Protein AF-A0A7V3E5F3-F1 (afdb_monomer)

Mean predicted aligned error: 8.91 Å

Sequence (201 aa):
MFCNIVFPIPLQQKFVYFLPEQIIKQFSNNEIRSLVGSRAIVDFGPKKDVIGVIVDVKEKVEFDKNIKPVKTIFDTKPLFSFEQLEFAKKIANKYFVSLGMVLNQFFPYEEKVKFTQSIIVSQNVKRVKLDVNVKYLEFIKDKKLLVFDTINEKFLFYTNIIFDIINKEKQLIILFPSNVYLIDFWKFLFKNINGESVLLV

Radius of gyration: 23.06 Å; Cα contacts (8 Å, |Δi|>4): 246; chains: 1; bounding box: 56×34×58 Å

Foldseek 3Di:
DWFFWDAQDQDQGTAIADEDVVAVVVADVVCVQQQQQFWFFWDDVPDHRWITGTHGDDPDDPDDPDHTHTPDTLDPGRPADPVRLVVLVVVCVVVVGHSNNSVCVVPVGRDSDDDDPDDPDDPDADDDQADADCVLVVVVVVVDDDDDPDPLVVLNSVLRVVSVCVNVVHDDDDDDPDVVNVVVSVVSNCVRDDPDDDDDD

pLDDT: mean 85.06, std 13.5, range [31.53, 97.75]

Nearest PDB structures (foldseek):
  6dgd-assembly2_B  TM=9.015E-01  e=2.489E-06  Klebsiella pneumoniae
  4nl4-assembly1_H  T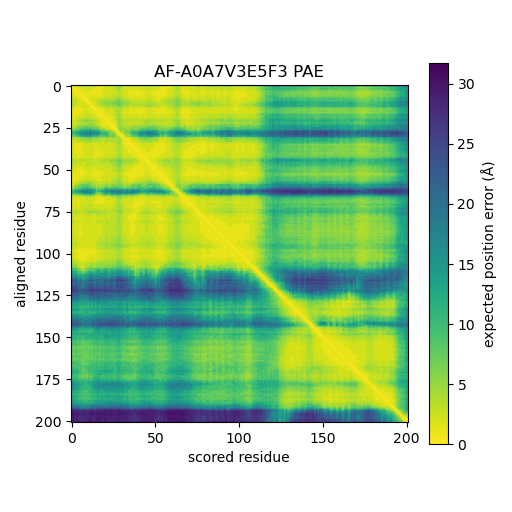M=8.626E-01  e=1.937E-06  Klebsiella pneumoniae subsp. pneumoniae MGH 78578
  6dcr-assembly2_B  TM=7.432E-01  e=3.565E-07  Escherichia coli K-12
  6dcr-assembly1_A  TM=7.284E-01  e=7.104E-07  Escherichia coli K-12
  2d7g-assembly1_B  TM=8.180E-01  e=7.471E-04  Escherichia coli K-12

Secondary structure (DSSP, 8-state):
-EEEEE-SSS----EEEE--HHHHTTS-TTTGGGGTT-EEEEEETTEEEEEEEEEEEES--S--S-PPBEEEE--SS-SS-HHHHHHHHHHHHHTT--HHHHHHHHS---S-----------TTPPPPPPP--HHHHHTTTTTPPP--SSHHHHHHHHHHHHHHHHHTT-------SSHHHHHHHHHHHHHTS-SS-----

Solvent-accessible surface area (backbone atoms only — not comparable to full-atom values): 12396 Å² total; per-residue (Å²): 80,33,32,30,30,27,43,71,43,99,49,84,62,71,44,70,27,36,56,44,68,78,62,52,73,77,40,56,89,86,42,59,70,55,44,43,29,14,41,32,30,27,69,53,90,91,47,69,76,39,52,27,36,26,75,42,74,40,78,76,74,98,73,87,81,84,66,47,59,50,75,44,72,72,50,97,56,45,77,34,52,71,69,54,50,55,50,32,46,53,51,14,65,74,68,75,45,16,50,23,38,46,46,35,71,77,46,76,62,71,57,95,68,85,82,78,90,75,82,85,69,75,94,78,74,74,85,74,86,58,84,59,64,64,77,59,59,60,63,58,77,72,75,62,91,85,84,64,97,42,71,65,58,47,48,53,44,50,48,34,53,50,33,51,39,51,70,67,75,47,90,84,86,86,89,66,100,44,74,69,60,49,55,57,48,49,56,53,49,55,74,75,39,79,88,76,72,82,88,81,129

Structure (mmCIF, N/CA/C/O backbone):
data_AF-A0A7V3E5F3-F1
#
_entry.id   AF-A0A7V3E5F3-F1
#
loop_
_atom_site.group_PDB
_atom_site.id
_atom_site.type_symbol
_atom_site.label_atom_id
_atom_site.label_alt_id
_atom_site.label_comp_id
_atom_site.label_asym_id
_atom_site.label_entity_id
_atom_site.label_seq_id
_atom_site.pdbx_PDB_ins_code
_atom_site.Cartn_x
_atom_site.Cartn_y
_atom_site.Cartn_z
_atom_site.occupancy
_atom_site.B_iso_or_equiv
_atom_site.auth_seq_id
_atom_site.auth_comp_id
_atom_site.auth_asym_id
_atom_site.auth_atom_id
_atom_site.pdbx_PDB_model_num
ATOM 1 N N . MET A 1 1 ? -17.728 9.100 15.100 1.00 89.69 1 MET A N 1
ATOM 2 C CA . MET A 1 1 ? -17.132 8.592 13.843 1.00 89.69 1 MET A CA 1
ATOM 3 C C . MET A 1 1 ? -16.389 7.302 14.127 1.00 89.69 1 MET A C 1
ATOM 5 O O . MET A 1 1 ? -15.882 7.113 15.229 1.00 89.69 1 MET A O 1
ATOM 9 N N . PHE A 1 2 ? -16.322 6.434 13.130 1.00 94.00 2 PHE A N 1
ATOM 10 C CA . PHE A 1 2 ? -15.755 5.097 13.208 1.00 94.00 2 PHE A CA 1
ATOM 11 C C . PHE A 1 2 ? -14.809 4.872 12.039 1.00 94.00 2 PHE A C 1
ATOM 13 O O . PHE A 1 2 ? -14.978 5.465 10.975 1.00 94.00 2 PHE A O 1
ATOM 20 N N . CYS A 1 3 ? -13.840 3.990 12.215 1.00 95.25 3 CYS A N 1
ATOM 21 C CA . CYS A 1 3 ? -12.970 3.537 11.149 1.00 95.25 3 CYS A CA 1
ATOM 22 C C . CYS A 1 3 ? -13.033 2.018 11.020 1.00 95.25 3 CYS A C 1
ATOM 24 O O . CYS A 1 3 ? -13.149 1.280 11.998 1.00 95.25 3 CYS A O 1
ATOM 26 N N . ASN A 1 4 ? -12.952 1.563 9.778 1.00 96.56 4 ASN A N 1
ATOM 27 C CA . ASN A 1 4 ? -12.712 0.173 9.452 1.00 96.56 4 ASN A CA 1
ATOM 28 C C . ASN A 1 4 ? -11.208 -0.028 9.355 1.00 96.56 4 ASN A C 1
ATOM 30 O O . ASN A 1 4 ? -10.550 0.605 8.529 1.00 96.56 4 ASN A O 1
ATOM 34 N N . ILE A 1 5 ? -10.685 -0.926 10.175 1.00 97.50 5 ILE A N 1
ATOM 35 C CA . ILE A 1 5 ? -9.272 -1.274 10.222 1.00 97.50 5 ILE A CA 1
ATOM 36 C C . ILE A 1 5 ? -9.099 -2.717 9.755 1.00 97.50 5 ILE A C 1
ATOM 38 O O . ILE A 1 5 ? -9.900 -3.594 10.087 1.00 97.50 5 ILE A O 1
ATOM 42 N N . VAL A 1 6 ? -8.054 -2.964 8.970 1.00 97.75 6 VAL A N 1
ATOM 43 C CA . VAL A 1 6 ? -7.623 -4.313 8.586 1.00 97.75 6 VAL A CA 1
ATOM 44 C C . VAL A 1 6 ? -6.269 -4.637 9.200 1.00 97.75 6 VAL A C 1
ATOM 46 O O . VAL A 1 6 ? -5.426 -3.761 9.405 1.00 97.75 6 VAL A O 1
ATOM 49 N N . PHE A 1 7 ? -6.061 -5.922 9.463 1.00 96.69 7 PHE A N 1
ATOM 50 C CA . PHE A 1 7 ? -4.828 -6.465 10.022 1.00 96.69 7 PHE A CA 1
ATOM 51 C C . PHE A 1 7 ? -4.272 -7.533 9.081 1.00 96.69 7 PHE A C 1
ATOM 53 O O . PHE A 1 7 ? -5.047 -8.143 8.336 1.00 96.69 7 PHE A O 1
ATOM 60 N N . PRO A 1 8 ? -2.962 -7.801 9.119 1.00 94.62 8 PRO A N 1
ATOM 61 C CA . PRO A 1 8 ? -2.308 -8.749 8.223 1.00 94.62 8 PRO A CA 1
ATOM 62 C C . PRO A 1 8 ? -2.462 -10.183 8.729 1.00 94.62 8 PRO A C 1
ATOM 64 O O . PRO A 1 8 ? -1.514 -10.933 8.920 1.00 94.62 8 PRO A O 1
ATOM 67 N N . ILE A 1 9 ? -3.713 -10.558 8.960 1.00 94.06 9 ILE A N 1
ATOM 68 C CA . ILE A 1 9 ? -4.136 -11.878 9.407 1.00 94.06 9 ILE A CA 1
ATOM 69 C C . ILE A 1 9 ? -4.981 -12.524 8.306 1.00 94.06 9 ILE A C 1
ATOM 71 O O . ILE A 1 9 ? -5.604 -11.799 7.518 1.00 94.06 9 ILE A O 1
ATOM 75 N N . PRO A 1 10 ? -5.059 -13.863 8.244 1.00 93.06 10 PRO A N 1
ATOM 76 C CA . PRO A 1 10 ? -5.808 -14.592 7.219 1.00 93.06 10 PRO A CA 1
ATOM 77 C C . PRO A 1 10 ? -7.318 -14.573 7.494 1.00 93.06 10 PRO A C 1
ATOM 79 O O . PRO A 1 10 ? -7.977 -15.606 7.534 1.00 93.06 10 PRO A O 1
ATOM 82 N N . LEU A 1 11 ? -7.876 -13.385 7.720 1.00 93.00 11 LEU A N 1
ATOM 83 C CA . LEU A 1 11 ? -9.290 -13.186 7.983 1.00 93.00 11 LEU A CA 1
ATOM 84 C C . LEU A 1 11 ? -9.814 -12.070 7.091 1.00 93.00 11 LEU A C 1
ATOM 86 O O . LEU A 1 11 ? -9.377 -10.922 7.183 1.00 93.00 11 LEU A O 1
ATOM 90 N N . GLN A 1 12 ? -10.739 -12.416 6.200 1.00 90.19 12 GLN A N 1
ATOM 91 C CA . GLN A 1 12 ? -11.273 -11.508 5.190 1.00 90.19 12 GLN A CA 1
ATOM 92 C C . GLN A 1 12 ? -12.359 -10.596 5.780 1.00 90.19 12 GLN A C 1
ATOM 94 O O . GLN A 1 12 ? -13.496 -10.562 5.320 1.00 90.19 12 GLN A O 1
ATOM 99 N N . GLN A 1 13 ? -12.005 -9.856 6.830 1.00 92.25 13 GLN A N 1
ATOM 100 C CA . GLN A 1 13 ? -12.925 -8.966 7.523 1.00 92.25 13 GLN A CA 1
ATOM 101 C C . GLN A 1 13 ? -12.295 -7.621 7.857 1.00 92.25 13 GLN A C 1
ATOM 103 O O . GLN A 1 13 ? -11.077 -7.472 7.962 1.00 92.25 13 GLN A O 1
ATOM 108 N N . LYS A 1 14 ? -13.169 -6.632 8.025 1.00 95.00 14 LYS A N 1
ATOM 109 C CA . LYS A 1 14 ? -12.829 -5.301 8.519 1.00 95.00 14 LYS A CA 1
ATOM 110 C C . LYS A 1 14 ? -13.287 -5.215 9.963 1.00 95.00 14 LYS A C 1
ATOM 112 O O . LYS A 1 14 ? -14.371 -5.688 10.295 1.00 95.00 14 LYS A O 1
ATOM 117 N N . PHE A 1 15 ? -12.477 -4.596 10.802 1.00 95.38 15 PHE A N 1
ATOM 118 C CA . PHE A 1 15 ? -12.784 -4.417 12.209 1.00 95.38 15 PHE A CA 1
ATOM 119 C C . PHE A 1 15 ? -13.147 -2.968 12.462 1.00 95.38 15 PHE A C 1
ATOM 121 O O . PHE A 1 15 ? -12.409 -2.062 12.081 1.00 95.38 15 PHE A O 1
ATOM 128 N N . VAL A 1 16 ? -14.292 -2.762 13.096 1.00 95.81 16 VAL A N 1
ATOM 129 C CA . VAL A 1 16 ? -14.793 -1.429 13.408 1.00 95.81 16 VAL A CA 1
ATOM 130 C C . VAL A 1 16 ? -14.174 -0.954 14.716 1.00 95.81 16 VAL A C 1
ATOM 132 O O . VAL A 1 16 ? -14.241 -1.648 15.729 1.00 95.81 16 VAL A O 1
ATOM 135 N N . TYR A 1 17 ? -13.612 0.249 14.689 1.00 96.06 17 TYR A N 1
ATOM 136 C CA . TYR A 1 17 ? -13.121 0.973 15.857 1.00 96.06 17 TYR A CA 1
ATOM 137 C C . TYR A 1 17 ? -13.743 2.364 15.882 1.00 96.06 17 TYR A C 1
ATOM 139 O O . TYR A 1 17 ? -14.025 2.940 14.829 1.00 96.06 17 TYR A O 1
ATOM 147 N N . PHE A 1 18 ? -13.964 2.926 17.067 1.00 94.62 18 PHE A N 1
ATOM 148 C CA . PHE A 1 18 ? -14.399 4.317 17.166 1.00 94.62 18 PHE A CA 1
ATOM 149 C C . PHE A 1 18 ? -13.181 5.240 17.220 1.00 94.62 18 PHE A C 1
ATOM 151 O O . PHE A 1 18 ? -12.148 4.893 17.799 1.00 94.62 18 PHE A O 1
ATOM 158 N N . LEU A 1 19 ? -13.303 6.419 16.611 1.00 93.94 19 LEU A N 1
ATOM 159 C CA . LEU A 1 19 ? -12.287 7.469 16.671 1.00 93.94 19 LEU A CA 1
ATOM 160 C C . LEU A 1 19 ? -12.595 8.390 17.863 1.00 93.94 19 LEU A C 1
ATOM 162 O O . LEU A 1 19 ? -13.633 9.057 17.835 1.00 93.94 19 LEU A O 1
ATOM 166 N N . PRO A 1 20 ? -11.744 8.443 18.908 1.00 93.44 20 PRO A N 1
ATOM 167 C CA . PRO A 1 20 ? -11.932 9.366 20.023 1.00 93.44 20 PRO A CA 1
ATOM 168 C C . PRO A 1 20 ? -11.867 10.830 19.576 1.00 93.44 20 PRO A C 1
ATOM 170 O O . PRO A 1 20 ? -11.084 11.182 18.692 1.00 93.44 20 PRO A O 1
ATOM 173 N N . GLU A 1 21 ? -12.614 11.708 20.251 1.00 90.06 21 GLU A N 1
ATOM 174 C CA . GLU A 1 21 ? -12.621 13.148 19.947 1.00 90.06 21 GLU A CA 1
ATOM 175 C C . GLU A 1 21 ? -11.231 13.786 19.993 1.00 90.06 21 GLU A C 1
ATOM 177 O O . GLU A 1 21 ? -10.939 14.687 19.215 1.00 90.06 21 GLU A O 1
ATOM 182 N N . GLN A 1 22 ? -10.361 13.315 20.890 1.00 89.88 22 GLN A N 1
ATOM 183 C CA . GLN A 1 22 ? -8.989 13.810 21.019 1.00 89.88 22 GLN A CA 1
ATOM 184 C C . GLN A 1 22 ? -8.170 13.600 19.743 1.00 89.88 22 GLN A C 1
ATOM 186 O O . GLN A 1 22 ? -7.339 14.440 19.418 1.00 89.88 22 GLN A O 1
ATOM 191 N N . ILE A 1 23 ? -8.410 12.497 19.025 1.00 88.56 23 ILE A N 1
ATOM 192 C CA . ILE A 1 23 ? -7.785 12.236 17.727 1.00 88.56 23 ILE A CA 1
ATOM 193 C C . ILE A 1 23 ? -8.458 13.097 16.667 1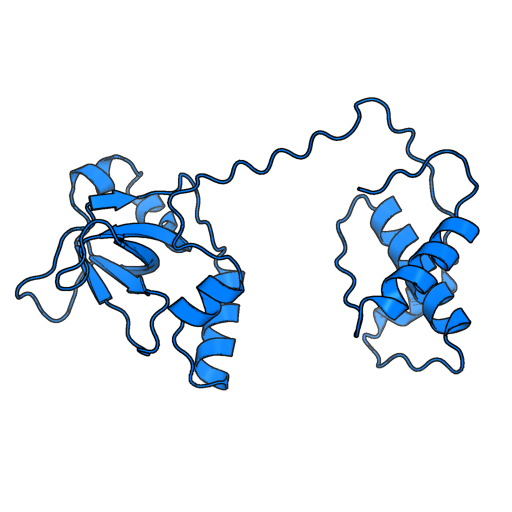.00 88.56 23 ILE A C 1
ATOM 195 O O . ILE A 1 23 ? -7.769 13.747 15.896 1.00 88.56 23 ILE A O 1
ATOM 199 N N . ILE A 1 24 ? -9.792 13.150 16.656 1.00 87.75 24 ILE A N 1
ATOM 200 C CA . ILE A 1 24 ? -10.550 13.944 15.681 1.00 87.75 24 ILE A CA 1
ATOM 201 C C . ILE A 1 24 ? -10.102 15.409 15.694 1.00 87.75 24 ILE A C 1
ATOM 203 O O . ILE A 1 24 ? -9.848 15.959 14.634 1.00 87.75 24 ILE A O 1
ATOM 207 N N . LYS A 1 25 ? -9.919 16.011 16.875 1.00 85.56 25 LYS A N 1
ATOM 208 C CA . LYS A 1 25 ? -9.480 17.409 17.039 1.00 85.56 25 LYS A CA 1
ATOM 209 C C . LYS A 1 25 ? -8.081 17.705 16.478 1.00 85.56 25 LYS A C 1
ATOM 211 O O . LYS A 1 25 ? -7.757 18.873 16.301 1.00 85.56 25 LYS A O 1
ATOM 216 N N . GLN A 1 26 ? -7.256 16.687 16.219 1.00 83.19 26 GLN A N 1
ATOM 217 C CA . GLN A 1 26 ? -5.936 16.857 15.592 1.00 83.19 26 GLN A CA 1
ATOM 218 C C . GLN A 1 26 ? -6.027 17.053 14.075 1.00 83.19 26 GLN A C 1
ATOM 220 O O . GLN A 1 26 ? -5.053 17.479 13.462 1.00 83.19 26 GLN A O 1
ATOM 225 N N . PHE A 1 27 ? -7.178 16.747 13.478 1.00 79.19 27 PHE A N 1
ATOM 226 C CA . PHE A 1 27 ? -7.425 16.849 12.047 1.00 79.19 27 PHE A CA 1
ATOM 227 C C . PHE A 1 27 ? -8.579 17.826 11.820 1.00 79.19 27 PHE A C 1
ATOM 229 O O . PHE A 1 27 ? -9.536 17.876 12.594 1.00 79.19 27 PHE A O 1
ATOM 236 N N . SER A 1 28 ? -8.532 18.613 10.750 1.00 70.25 28 SER A N 1
ATOM 237 C CA . SER A 1 28 ? -9.691 19.431 10.383 1.00 70.25 28 SER A CA 1
ATOM 238 C C . SER A 1 28 ? -10.880 18.515 10.039 1.00 70.25 28 SER A C 1
ATOM 240 O O . SER A 1 28 ? -10.682 17.401 9.555 1.00 70.25 28 SER A O 1
ATOM 242 N N . ASN A 1 29 ? -12.133 18.958 10.223 1.00 60.16 29 ASN A N 1
ATOM 243 C CA . ASN A 1 29 ? -13.321 18.118 9.951 1.00 60.16 29 ASN A CA 1
ATOM 244 C C . ASN A 1 29 ? -13.339 17.509 8.529 1.00 60.16 29 ASN A C 1
ATOM 246 O O . ASN A 1 29 ? -13.817 16.391 8.341 1.00 60.16 29 ASN A O 1
ATOM 250 N N . ASN A 1 30 ? -12.763 18.202 7.540 1.00 61.47 30 ASN A N 1
ATOM 251 C CA . ASN A 1 30 ? -12.627 17.714 6.161 1.00 61.47 30 ASN A CA 1
ATOM 252 C C . ASN A 1 30 ? -11.435 16.756 5.942 1.00 61.47 30 ASN A C 1
ATOM 254 O O . ASN A 1 30 ? -11.367 16.085 4.916 1.00 61.47 30 ASN A O 1
ATOM 258 N N . GLU A 1 31 ? -10.513 16.646 6.899 1.00 77.25 31 GLU A N 1
ATOM 259 C CA . GLU A 1 31 ? -9.294 15.831 6.823 1.00 77.25 31 GLU A CA 1
ATOM 260 C C . GLU A 1 31 ? -9.435 14.479 7.524 1.00 77.25 31 GLU A C 1
ATOM 262 O O . GLU A 1 31 ? -8.587 13.613 7.356 1.00 77.25 31 GLU A O 1
ATOM 267 N N . ILE A 1 32 ? -10.516 14.212 8.256 1.00 83.06 32 ILE A N 1
ATOM 268 C CA . ILE A 1 32 ? -10.685 12.908 8.923 1.00 83.06 32 ILE A CA 1
ATOM 269 C C . ILE A 1 32 ? -10.758 11.771 7.888 1.00 83.06 32 ILE A C 1
ATOM 271 O O . ILE A 1 32 ? -10.255 10.672 8.118 1.00 83.06 32 ILE A O 1
ATOM 275 N N . ARG A 1 33 ? -11.317 12.037 6.698 1.00 86.56 33 ARG A N 1
ATOM 276 C CA . ARG A 1 33 ? -11.290 11.081 5.576 1.00 86.56 33 ARG A CA 1
ATOM 277 C C . ARG A 1 33 ? -9.884 10.863 5.011 1.00 86.56 33 ARG A C 1
ATOM 279 O O . ARG A 1 33 ? -9.637 9.810 4.434 1.00 86.56 33 ARG A O 1
ATOM 286 N N . SER A 1 34 ? -8.958 11.801 5.226 1.00 87.81 34 SER A N 1
ATOM 287 C CA . SER A 1 34 ? -7.548 11.636 4.856 1.00 87.81 34 SER A CA 1
ATOM 288 C C . SER A 1 34 ? -6.819 10.607 5.722 1.00 87.81 34 SER A C 1
ATOM 290 O O . SER A 1 34 ? -5.702 10.249 5.395 1.00 87.81 34 SER A O 1
ATOM 292 N N . LEU A 1 35 ? -7.440 10.082 6.787 1.00 92.50 35 LEU A N 1
ATOM 293 C CA . LEU A 1 35 ? -6.879 8.978 7.573 1.00 92.50 35 LEU A CA 1
ATOM 294 C C . LEU A 1 35 ? -6.930 7.626 6.848 1.00 92.50 35 LEU A C 1
ATOM 296 O O . LEU A 1 35 ? -6.286 6.674 7.287 1.00 92.50 35 LEU A O 1
ATOM 300 N N . VAL A 1 36 ? -7.712 7.505 5.772 1.00 96.31 36 VAL A N 1
ATOM 301 C CA . VAL A 1 36 ? -7.754 6.283 4.963 1.00 96.31 36 VAL A CA 1
ATOM 302 C C . VAL A 1 36 ? -6.377 6.038 4.345 1.00 96.31 36 VAL A C 1
ATOM 304 O O . VAL A 1 36 ? -5.821 6.907 3.685 1.00 96.31 36 VAL A O 1
ATOM 307 N N . GLY A 1 37 ? -5.835 4.843 4.576 1.00 96.69 37 GLY A N 1
ATOM 308 C CA . GLY A 1 37 ? -4.483 4.444 4.193 1.00 96.69 37 GLY A CA 1
ATOM 309 C C . GLY A 1 37 ? -3.429 4.656 5.279 1.00 96.69 37 GLY A C 1
ATOM 310 O O . GLY A 1 37 ? -2.310 4.168 5.127 1.00 96.69 37 GLY A O 1
ATOM 311 N N . SER A 1 38 ? -3.764 5.325 6.385 1.00 95.31 38 SER A N 1
ATOM 312 C CA . SER A 1 38 ? -2.869 5.491 7.536 1.00 95.31 38 SER A CA 1
ATOM 313 C C . SER A 1 38 ? -2.893 4.280 8.465 1.00 95.31 38 SER A C 1
ATOM 315 O O . SER A 1 38 ? -3.909 3.588 8.613 1.00 95.31 38 SER A O 1
ATOM 317 N N . ARG A 1 39 ? -1.775 4.058 9.157 1.00 96.00 39 ARG A N 1
ATOM 318 C CA . ARG A 1 39 ? -1.676 3.088 10.245 1.00 96.00 39 ARG A CA 1
ATOM 319 C C . ARG A 1 39 ? -2.271 3.650 11.532 1.00 96.00 39 ARG A C 1
ATOM 321 O O . ARG A 1 39 ? -2.046 4.804 11.900 1.00 96.00 39 ARG A O 1
ATOM 328 N N . ALA A 1 40 ? -2.991 2.803 12.253 1.00 95.94 40 ALA A N 1
ATOM 329 C CA . ALA A 1 40 ? -3.576 3.100 13.551 1.00 95.94 40 ALA A CA 1
ATOM 330 C C . ALA A 1 40 ? -3.155 2.047 14.577 1.00 95.94 40 ALA A C 1
ATOM 332 O O . ALA A 1 40 ? -3.093 0.856 14.269 1.00 95.94 40 ALA A O 1
ATOM 333 N N . ILE A 1 41 ? -2.895 2.496 15.804 1.00 96.38 41 ILE A N 1
ATOM 334 C CA . ILE A 1 41 ? -2.619 1.628 16.948 1.00 96.38 41 ILE A CA 1
ATOM 335 C C . ILE A 1 41 ? -3.924 1.367 17.695 1.00 96.38 41 ILE A C 1
ATOM 337 O O . ILE A 1 41 ? -4.629 2.297 18.097 1.00 96.38 41 ILE A O 1
ATOM 341 N N . VAL A 1 42 ? -4.229 0.089 17.900 1.00 96.88 42 VAL A N 1
ATOM 342 C CA . VAL A 1 42 ? -5.458 -0.403 18.528 1.00 96.88 42 VAL A CA 1
ATOM 343 C C . VAL A 1 42 ? -5.194 -1.647 19.370 1.00 96.88 42 VAL A C 1
ATOM 345 O O . VAL A 1 42 ? -4.182 -2.327 19.224 1.00 96.88 42 VAL A O 1
ATOM 348 N N . ASP A 1 43 ? -6.144 -1.988 20.236 1.00 96.12 43 ASP A N 1
ATOM 349 C CA . ASP A 1 43 ? -6.176 -3.310 20.861 1.00 96.12 43 ASP A CA 1
ATOM 350 C C . ASP A 1 43 ? -6.915 -4.307 19.964 1.00 96.12 43 ASP A C 1
ATOM 352 O O . ASP A 1 43 ? -8.022 -4.035 19.485 1.00 96.12 43 ASP A O 1
ATOM 356 N N . PHE A 1 44 ? -6.350 -5.501 19.800 1.00 94.06 44 PHE A N 1
ATOM 357 C CA . PHE A 1 44 ? -6.902 -6.553 18.953 1.00 94.06 44 PHE A CA 1
ATOM 358 C C . PHE A 1 44 ? -6.995 -7.879 19.715 1.00 94.06 44 PHE A C 1
ATOM 360 O O . PHE A 1 44 ? -5.992 -8.535 19.999 1.00 94.06 44 PHE A O 1
ATOM 367 N N . GLY A 1 45 ? -8.219 -8.268 20.093 1.00 89.56 45 GLY A N 1
ATOM 368 C CA . GLY A 1 45 ? -8.433 -9.385 21.020 1.00 89.56 45 GLY A CA 1
ATOM 369 C C . GLY A 1 45 ? -7.656 -9.173 22.336 1.00 89.56 45 GLY A C 1
ATOM 370 O O . GLY A 1 45 ? -7.846 -8.114 22.950 1.00 89.56 45 GLY A O 1
ATOM 371 N N . PRO A 1 46 ? -6.800 -10.130 22.758 1.00 92.75 46 PRO A N 1
ATOM 372 C CA . PRO A 1 46 ? -5.919 -9.987 23.920 1.00 92.75 46 PRO A CA 1
ATOM 373 C C . PRO A 1 46 ? -4.653 -9.163 23.632 1.00 92.75 46 PRO A C 1
ATOM 375 O O . PRO A 1 46 ? -4.014 -8.684 24.566 1.00 92.75 46 PRO A O 1
ATOM 378 N N . LYS A 1 47 ? -4.277 -8.984 22.357 1.00 93.38 47 LYS A N 1
ATOM 379 C CA . LYS A 1 47 ? -3.065 -8.251 21.980 1.00 93.38 47 LYS A CA 1
ATOM 380 C C . LYS A 1 47 ? -3.285 -6.750 22.150 1.00 93.38 47 LYS A C 1
ATOM 382 O O . LYS A 1 47 ? -4.299 -6.200 21.710 1.00 93.38 47 LYS A O 1
ATOM 387 N N . LYS A 1 48 ? -2.314 -6.096 22.779 1.00 94.50 48 LYS A N 1
ATOM 388 C CA . LYS A 1 48 ? -2.283 -4.648 22.989 1.00 94.50 48 LYS A CA 1
ATOM 389 C C . LYS A 1 48 ? -1.396 -3.980 21.947 1.00 94.50 48 LYS A C 1
ATOM 391 O O . LYS A 1 48 ? -0.421 -4.575 21.499 1.00 94.50 48 LYS A O 1
ATOM 396 N N . ASP A 1 49 ? -1.744 -2.748 21.591 1.00 93.88 49 ASP A N 1
ATOM 397 C CA . ASP A 1 49 ? -0.938 -1.868 20.730 1.00 93.88 49 ASP A CA 1
ATOM 398 C C . ASP A 1 49 ? -0.545 -2.488 19.382 1.00 93.88 49 ASP A C 1
ATOM 400 O O . ASP A 1 49 ? 0.599 -2.378 18.930 1.00 93.88 49 ASP A O 1
ATOM 404 N N . VAL A 1 50 ? -1.519 -3.141 18.751 1.00 95.19 50 VAL A N 1
ATOM 405 C CA . VAL A 1 50 ? -1.408 -3.727 17.418 1.00 95.19 50 VAL A CA 1
ATOM 406 C C . VAL A 1 50 ? -1.592 -2.636 16.373 1.00 95.19 50 VAL A C 1
ATOM 408 O O . VAL A 1 50 ? -2.473 -1.783 16.502 1.00 95.19 50 VAL A O 1
ATOM 411 N N . ILE A 1 51 ? -0.776 -2.686 15.324 1.00 96.00 51 ILE A N 1
ATOM 412 C CA . ILE A 1 51 ? -0.903 -1.799 14.174 1.00 96.00 51 ILE A CA 1
ATOM 413 C C . ILE A 1 51 ? -1.849 -2.424 13.146 1.00 96.00 51 ILE A C 1
ATOM 415 O O . ILE A 1 51 ? -1.673 -3.568 12.727 1.00 96.00 51 ILE A O 1
ATOM 419 N N . GLY A 1 52 ? -2.840 -1.652 12.716 1.00 96.69 52 GLY A N 1
ATOM 420 C CA . GLY A 1 52 ? -3.677 -1.963 11.562 1.00 96.69 52 GLY A CA 1
ATOM 421 C C . GLY A 1 52 ? -3.757 -0.780 10.603 1.00 96.69 52 GLY A C 1
ATOM 422 O O . GLY A 1 52 ? -3.337 0.326 10.938 1.00 96.69 52 GLY A O 1
ATOM 423 N N . VAL A 1 53 ? -4.312 -1.003 9.414 1.00 97.69 53 VAL A N 1
ATOM 424 C CA . VAL A 1 53 ? -4.487 0.042 8.391 1.00 97.69 53 VAL A CA 1
ATOM 425 C C . VAL A 1 53 ? -5.947 0.459 8.329 1.00 97.69 53 VAL A C 1
ATOM 427 O O . VAL A 1 53 ? -6.828 -0.394 8.201 1.00 97.69 53 VAL A O 1
ATOM 430 N N . ILE A 1 54 ? -6.209 1.765 8.393 1.00 97.69 54 ILE A N 1
ATOM 431 C CA . ILE A 1 54 ? -7.547 2.326 8.190 1.00 97.69 54 ILE A CA 1
ATOM 432 C C . ILE A 1 54 ? -7.891 2.231 6.703 1.00 97.69 54 ILE A C 1
ATOM 434 O O . ILE A 1 54 ? -7.189 2.783 5.864 1.00 97.69 54 ILE A O 1
ATOM 438 N N . VAL A 1 55 ? -8.987 1.559 6.358 1.00 97.38 55 VAL A N 1
ATOM 439 C CA . VAL A 1 55 ? -9.405 1.356 4.955 1.00 97.38 55 VAL A CA 1
ATOM 440 C C . VAL A 1 55 ? -10.700 2.069 4.595 1.00 97.38 55 VAL A C 1
ATOM 442 O O . VAL A 1 55 ? -11.069 2.098 3.421 1.00 97.38 55 VAL A O 1
ATOM 445 N N . ASP A 1 56 ? -11.407 2.594 5.595 1.00 95.69 56 ASP A N 1
ATOM 446 C CA . ASP A 1 56 ? -12.657 3.333 5.440 1.00 95.69 56 ASP A CA 1
ATOM 447 C C . ASP A 1 56 ? -13.003 4.065 6.751 1.00 95.69 56 ASP A C 1
ATOM 449 O O . ASP A 1 56 ? -12.625 3.617 7.837 1.00 95.69 56 ASP A O 1
ATOM 453 N N . VAL A 1 57 ? -13.723 5.182 6.649 1.00 94.06 57 VAL A N 1
ATOM 454 C CA . VAL A 1 57 ? -14.163 6.016 7.775 1.00 94.06 57 VAL A CA 1
ATOM 455 C C . VAL A 1 57 ? -15.652 6.313 7.612 1.00 94.06 57 VAL A C 1
ATOM 457 O O . VAL A 1 57 ? -16.083 6.821 6.580 1.00 94.06 57 VAL A O 1
ATOM 460 N N . LYS A 1 58 ? -16.439 6.027 8.651 1.00 91.44 58 LYS A N 1
ATOM 461 C CA . LYS A 1 58 ? -17.902 6.138 8.655 1.00 91.44 58 LYS A CA 1
ATOM 462 C C . LYS A 1 58 ? -18.402 7.009 9.802 1.00 91.44 58 LYS A C 1
ATOM 464 O O . LYS A 1 58 ? -17.807 7.066 10.876 1.00 91.44 58 LYS A O 1
ATOM 469 N N . GLU A 1 59 ? -19.542 7.657 9.605 1.00 88.81 59 GLU A N 1
ATOM 470 C CA . GLU A 1 59 ? -20.201 8.427 10.668 1.00 88.81 59 GLU A CA 1
ATOM 471 C C . GLU A 1 59 ? -21.004 7.535 11.615 1.00 88.81 59 GLU A C 1
ATOM 473 O O . GLU A 1 59 ? -20.965 7.740 12.827 1.00 88.81 59 GLU A O 1
ATOM 478 N N . LYS A 1 60 ? -21.679 6.522 11.059 1.00 86.56 60 LYS A N 1
ATOM 479 C CA . LYS A 1 60 ? -22.571 5.600 11.766 1.00 86.56 60 LYS A CA 1
ATOM 480 C C . LYS A 1 60 ? -22.186 4.149 11.486 1.00 86.56 60 LYS A C 1
ATOM 482 O O . LYS A 1 60 ? -21.604 3.840 10.444 1.00 86.56 60 LYS A O 1
ATOM 487 N N . VAL A 1 61 ? -22.529 3.274 12.421 1.00 87.44 61 VAL A N 1
ATOM 488 C CA . VAL A 1 61 ? -22.336 1.821 12.352 1.00 87.44 61 VAL A CA 1
ATOM 489 C C . VAL A 1 61 ? -23.636 1.137 12.762 1.00 87.44 61 VAL A C 1
ATOM 491 O O . VAL A 1 61 ? -24.437 1.718 13.487 1.00 87.44 61 VAL A O 1
ATOM 494 N N . GLU A 1 62 ? -23.864 -0.076 12.269 1.00 81.12 62 GLU A N 1
ATOM 495 C CA . GLU A 1 62 ? -25.127 -0.807 12.469 1.00 81.12 62 GLU A CA 1
ATOM 496 C C . GLU A 1 62 ? -25.222 -1.488 13.846 1.00 81.12 62 GLU A C 1
ATOM 498 O O . GLU A 1 62 ? -26.281 -1.972 14.234 1.00 81.12 62 GLU A O 1
ATOM 503 N N . PHE A 1 63 ? -24.123 -1.528 14.601 1.00 75.38 63 PHE A N 1
ATOM 504 C CA . PHE A 1 63 ? -23.996 -2.249 15.866 1.00 75.38 63 PHE A CA 1
ATOM 505 C C . PHE A 1 63 ? -23.217 -1.407 16.877 1.00 75.38 63 PHE A C 1
ATOM 507 O O . PHE A 1 63 ? -22.166 -0.870 16.546 1.00 75.38 63 PHE A O 1
ATOM 514 N N . ASP A 1 64 ? -23.725 -1.319 18.110 1.00 65.94 64 ASP A N 1
ATOM 515 C CA . ASP A 1 64 ? -23.262 -0.339 19.110 1.00 65.94 64 ASP A CA 1
ATOM 516 C C . ASP A 1 64 ? -22.682 -0.975 20.390 1.00 65.94 64 ASP A C 1
ATOM 518 O O . ASP A 1 64 ? -22.380 -0.302 21.372 1.00 65.94 64 ASP A O 1
ATOM 522 N N . LYS A 1 65 ? -22.517 -2.305 20.427 1.00 69.38 65 LYS A N 1
ATOM 523 C CA . LYS A 1 65 ? -22.005 -2.989 21.625 1.00 69.38 65 LYS A CA 1
ATOM 524 C C . LYS A 1 65 ? -20.496 -3.233 21.538 1.00 69.38 65 LYS A C 1
ATOM 526 O O . LYS A 1 65 ? -20.028 -3.993 20.697 1.00 69.38 65 LYS A O 1
ATOM 531 N N . ASN A 1 66 ? -19.763 -2.636 22.483 1.00 82.50 66 ASN A N 1
ATOM 532 C CA . ASN A 1 66 ? -18.347 -2.879 22.800 1.00 82.50 66 ASN A CA 1
ATOM 533 C C . ASN A 1 66 ? -17.332 -2.581 21.678 1.00 82.50 66 ASN A C 1
ATOM 535 O O . ASN A 1 66 ? -16.363 -3.323 21.493 1.00 82.50 66 ASN A O 1
ATOM 539 N N . ILE A 1 67 ? -17.506 -1.469 20.958 1.00 92.38 67 ILE A N 1
ATOM 540 C CA . ILE A 1 67 ? -16.504 -0.994 19.994 1.00 92.38 67 ILE A CA 1
ATOM 541 C C . ILE A 1 67 ? -15.291 -0.432 20.748 1.00 92.38 67 ILE A C 1
ATOM 543 O O . ILE A 1 67 ? -15.417 0.439 21.607 1.00 92.38 67 ILE A O 1
ATOM 547 N N . LYS A 1 68 ? -14.095 -0.923 20.416 1.00 95.00 68 LYS A N 1
ATOM 548 C CA . LYS A 1 68 ? -12.836 -0.460 21.016 1.00 95.00 68 LYS A CA 1
ATOM 549 C C . LYS A 1 68 ? -12.383 0.882 20.404 1.00 95.00 68 LYS A C 1
ATOM 551 O O . LYS A 1 68 ? -12.663 1.133 19.228 1.00 95.00 68 LYS A O 1
ATOM 556 N N . PRO A 1 69 ? -11.656 1.730 21.156 1.00 96.19 69 PRO A N 1
ATOM 557 C CA . PRO A 1 69 ? -11.088 2.969 20.626 1.00 96.19 69 PRO A CA 1
ATOM 558 C C . PRO A 1 69 ? -9.874 2.720 19.732 1.00 96.19 69 PRO A C 1
ATOM 560 O O . PRO A 1 69 ? -9.083 1.801 19.973 1.00 96.19 69 PRO A O 1
ATOM 563 N N . VAL A 1 70 ? -9.656 3.628 18.781 1.00 97.12 70 VAL A N 1
ATOM 564 C CA . VAL A 1 70 ? -8.311 3.903 18.256 1.00 97.12 70 VAL A CA 1
ATOM 565 C C . VAL A 1 70 ? -7.485 4.605 19.324 1.00 97.12 70 VAL A C 1
ATOM 567 O O . VAL A 1 70 ? -7.915 5.622 19.860 1.00 97.12 70 VAL A O 1
ATOM 570 N N . LYS A 1 71 ? -6.295 4.081 19.632 1.00 95.88 71 LYS A N 1
ATOM 571 C CA . LYS A 1 71 ? -5.392 4.701 20.610 1.00 95.88 71 LYS A CA 1
ATOM 572 C C . LYS A 1 71 ? -4.629 5.868 20.006 1.00 95.88 71 LYS A C 1
ATOM 574 O O . LYS A 1 71 ? -4.484 6.909 20.638 1.00 95.88 71 LYS A O 1
ATOM 579 N N . THR A 1 72 ? -4.091 5.690 18.801 1.00 94.12 72 THR A N 1
ATOM 580 C CA . THR A 1 72 ? -3.239 6.694 18.147 1.00 94.12 72 THR A CA 1
ATOM 581 C C . THR A 1 72 ? -3.202 6.457 16.639 1.00 94.12 72 THR A C 1
ATOM 583 O O . THR A 1 72 ? -3.219 5.309 16.194 1.00 94.12 72 THR A O 1
ATOM 586 N N . ILE A 1 73 ? -3.118 7.533 15.856 1.00 93.81 73 ILE A N 1
ATOM 587 C CA . ILE A 1 73 ? -2.773 7.478 14.429 1.00 93.81 73 ILE A CA 1
ATOM 588 C C . ILE A 1 73 ? -1.250 7.533 14.317 1.00 93.81 73 ILE A C 1
ATOM 590 O O . ILE A 1 73 ? -0.621 8.448 14.842 1.00 93.81 73 ILE A O 1
ATOM 594 N N . PHE A 1 74 ? -0.648 6.523 13.696 1.00 90.56 74 PHE A N 1
ATOM 595 C CA . PHE A 1 74 ? 0.805 6.358 13.704 1.00 90.56 74 PHE A CA 1
ATOM 596 C C . PHE A 1 74 ? 1.513 7.233 12.661 1.00 90.56 74 PHE A C 1
ATOM 598 O O . PHE A 1 74 ? 2.626 7.708 12.904 1.00 90.56 74 PHE A O 1
ATOM 605 N N . ASP A 1 75 ? 0.862 7.458 11.520 1.00 88.81 75 ASP A N 1
ATOM 606 C CA . ASP A 1 75 ? 1.426 8.198 10.394 1.00 88.81 75 ASP A CA 1
ATOM 607 C C . ASP A 1 75 ? 0.904 9.639 10.328 1.00 88.81 75 ASP A C 1
ATOM 609 O O . ASP A 1 75 ? -0.247 9.920 10.656 1.00 88.81 75 ASP A O 1
ATOM 613 N N . THR A 1 76 ? 1.746 10.560 9.854 1.00 85.62 76 THR A N 1
ATOM 614 C CA . THR A 1 76 ? 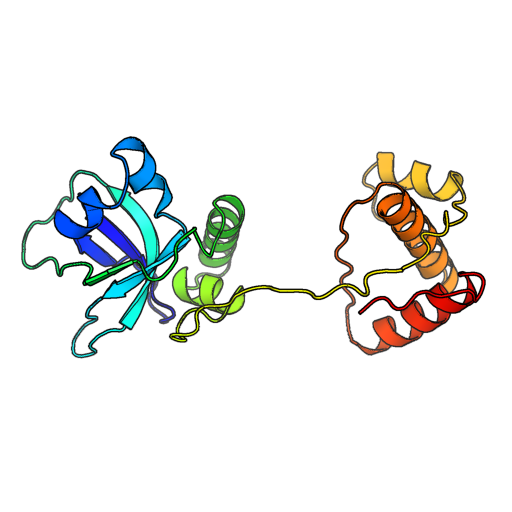1.359 11.961 9.600 1.00 85.62 76 THR A CA 1
ATOM 615 C C . THR A 1 76 ? 0.645 12.145 8.261 1.00 85.62 76 THR A C 1
ATOM 617 O O . THR A 1 76 ? -0.052 13.135 8.061 1.00 85.62 76 THR A O 1
ATOM 620 N N . LYS A 1 77 ? 0.826 11.197 7.338 1.00 88.12 77 LYS A N 1
ATOM 621 C CA . LYS A 1 77 ? 0.157 11.092 6.038 1.00 88.12 77 LYS A CA 1
ATOM 622 C C . LYS A 1 77 ? -0.163 9.617 5.780 1.00 88.12 77 LYS A C 1
ATOM 624 O O . LYS A 1 77 ? 0.570 8.776 6.300 1.00 88.12 77 LYS A O 1
ATOM 629 N N . PRO A 1 78 ? -1.184 9.290 4.972 1.00 92.38 78 PRO A N 1
ATOM 630 C CA . PRO A 1 78 ? -1.457 7.913 4.583 1.00 92.38 78 PRO A CA 1
ATOM 631 C C . PRO A 1 78 ? -0.214 7.195 4.085 1.00 92.38 78 PRO A C 1
ATOM 633 O O . PRO A 1 78 ? 0.475 7.683 3.190 1.00 92.38 78 PRO A O 1
ATOM 636 N N . LEU A 1 79 ? 0.048 6.025 4.664 1.00 93.69 79 LEU A N 1
ATOM 637 C CA . LEU A 1 79 ? 1.093 5.130 4.187 1.00 93.69 79 LEU A CA 1
ATOM 638 C C . LEU A 1 79 ? 0.721 4.560 2.814 1.00 93.69 79 LEU A C 1
ATOM 640 O O . LEU A 1 79 ? 1.583 4.416 1.952 1.00 93.69 79 LEU A O 1
ATOM 644 N N . PHE A 1 80 ? -0.568 4.269 2.613 1.00 95.38 80 PHE A N 1
ATOM 645 C CA . PHE A 1 80 ? -1.109 3.781 1.350 1.00 95.38 80 PHE A CA 1
ATOM 646 C C . PHE A 1 80 ? -1.981 4.839 0.676 1.00 95.38 80 PHE A C 1
ATOM 648 O O . PHE A 1 80 ? -2.907 5.371 1.289 1.00 95.38 80 PHE A O 1
ATOM 655 N N . SER A 1 81 ? -1.724 5.111 -0.603 1.00 94.31 81 SER A N 1
ATOM 656 C CA . SER A 1 81 ? -2.578 5.986 -1.409 1.00 94.31 81 SER A CA 1
ATOM 657 C C . SER A 1 81 ? -3.938 5.340 -1.694 1.00 94.31 81 SER A C 1
ATOM 659 O O . SER A 1 81 ? -4.123 4.125 -1.560 1.00 94.31 81 SER A O 1
ATOM 661 N N . PHE A 1 82 ? -4.899 6.145 -2.150 1.00 94.06 82 PHE A N 1
ATOM 662 C CA . PHE A 1 82 ? -6.207 5.642 -2.568 1.00 94.06 82 PHE A CA 1
ATOM 663 C C . PHE A 1 82 ? -6.085 4.596 -3.687 1.00 94.06 82 PHE A C 1
ATOM 665 O O . PHE A 1 82 ? -6.693 3.530 -3.615 1.00 94.06 82 PHE A O 1
ATOM 672 N N . GLU A 1 83 ? -5.243 4.853 -4.687 1.00 95.38 83 GLU A N 1
ATOM 673 C CA . GLU A 1 83 ? -5.004 3.951 -5.814 1.00 95.38 83 GLU A CA 1
ATOM 674 C C . GLU A 1 83 ? -4.389 2.626 -5.352 1.00 95.38 83 GLU A C 1
ATOM 676 O O . GLU A 1 83 ? -4.791 1.563 -5.827 1.00 95.38 83 GLU A O 1
ATOM 681 N N . GLN A 1 84 ? -3.452 2.673 -4.396 1.00 95.94 84 GLN A N 1
ATOM 682 C CA . GLN A 1 84 ? -2.852 1.477 -3.803 1.00 95.94 84 GLN A CA 1
ATOM 683 C C . GLN A 1 84 ? -3.886 0.658 -3.027 1.00 95.94 84 GLN A C 1
ATOM 685 O O . GLN A 1 84 ? -3.926 -0.563 -3.175 1.00 95.94 84 GLN A O 1
ATOM 690 N N . LEU A 1 85 ? -4.758 1.307 -2.250 1.00 97.06 85 LEU A N 1
ATOM 691 C CA . LEU A 1 85 ? -5.846 0.632 -1.540 1.00 97.06 85 LEU A CA 1
ATOM 692 C C . LEU A 1 85 ? -6.846 -0.009 -2.507 1.00 97.06 85 LEU A C 1
ATOM 694 O O . LEU A 1 85 ? -7.243 -1.155 -2.304 1.00 97.06 85 LEU A O 1
ATOM 698 N N . GLU A 1 86 ? -7.249 0.693 -3.566 1.00 97.50 86 GLU A N 1
ATOM 699 C CA . GLU A 1 86 ? -8.153 0.153 -4.587 1.00 97.50 86 GLU A CA 1
ATOM 700 C C . GLU A 1 86 ? -7.524 -1.022 -5.341 1.00 97.50 86 GLU A C 1
ATOM 702 O O . GLU A 1 86 ? -8.178 -2.039 -5.587 1.00 97.50 86 GLU A O 1
ATOM 707 N N . PHE A 1 87 ? -6.235 -0.931 -5.664 1.00 97.44 87 PHE A N 1
ATOM 708 C CA . PHE A 1 87 ? -5.505 -2.033 -6.277 1.00 97.44 87 PHE A CA 1
ATOM 709 C C . PHE A 1 87 ? -5.388 -3.240 -5.335 1.00 97.44 87 PHE A C 1
ATOM 711 O O . PHE A 1 87 ? -5.686 -4.367 -5.739 1.00 97.44 87 PHE A O 1
ATOM 718 N N . ALA A 1 88 ? -5.057 -3.010 -4.063 1.00 97.25 88 ALA A N 1
ATOM 719 C CA . ALA A 1 88 ? -5.001 -4.054 -3.046 1.00 97.25 88 ALA A CA 1
ATOM 720 C C . ALA A 1 88 ? -6.365 -4.733 -2.846 1.00 97.25 88 ALA A C 1
ATOM 722 O O . ALA A 1 88 ? -6.427 -5.958 -2.769 1.00 97.25 88 ALA A O 1
ATOM 723 N N . LYS A 1 89 ? -7.473 -3.975 -2.848 1.00 97.00 89 LYS A N 1
ATOM 724 C CA . LYS A 1 89 ? -8.841 -4.526 -2.808 1.00 97.00 89 LYS A CA 1
ATOM 725 C C . LYS A 1 89 ? -9.121 -5.431 -4.006 1.00 97.00 89 LYS A C 1
ATOM 727 O O . LYS A 1 89 ? -9.661 -6.520 -3.827 1.00 97.00 89 LYS A O 1
ATOM 732 N N . LYS A 1 90 ? -8.727 -5.025 -5.220 1.00 97.69 90 LYS A N 1
ATOM 733 C CA . LYS A 1 90 ? -8.881 -5.857 -6.427 1.00 97.69 90 LYS A CA 1
ATOM 734 C C . LYS A 1 90 ? -8.106 -7.170 -6.314 1.00 97.69 90 LYS A C 1
ATOM 736 O O . LYS A 1 90 ? -8.659 -8.214 -6.644 1.00 97.69 90 LYS A O 1
ATOM 741 N N . ILE A 1 91 ? -6.866 -7.134 -5.821 1.00 97.00 91 ILE A N 1
ATOM 742 C CA . ILE A 1 91 ? -6.047 -8.337 -5.592 1.00 97.00 91 ILE A CA 1
ATOM 743 C C . ILE A 1 91 ? -6.679 -9.231 -4.522 1.00 97.00 91 ILE A C 1
ATOM 745 O O . ILE A 1 91 ? -6.881 -10.416 -4.771 1.00 97.00 91 ILE A O 1
ATOM 749 N N . ALA A 1 92 ? -7.022 -8.662 -3.365 1.00 96.81 92 ALA A N 1
ATOM 750 C CA . ALA A 1 92 ? -7.625 -9.378 -2.243 1.00 96.81 92 ALA A CA 1
ATOM 751 C C . ALA A 1 92 ? -8.904 -10.114 -2.669 1.00 96.81 92 ALA A C 1
ATOM 753 O O . ALA A 1 92 ? -9.063 -11.298 -2.383 1.00 96.81 92 ALA A O 1
ATOM 754 N N . ASN A 1 93 ? -9.771 -9.437 -3.427 1.00 95.69 93 ASN A N 1
ATOM 755 C CA . ASN A 1 93 ? -10.997 -10.027 -3.956 1.00 95.69 93 ASN A CA 1
ATOM 756 C C . ASN A 1 93 ? -10.710 -11.108 -5.003 1.00 95.69 93 ASN A C 1
ATOM 758 O O . ASN A 1 93 ? -11.314 -12.173 -4.960 1.00 95.69 93 ASN A O 1
ATOM 762 N N . LYS A 1 94 ? -9.785 -10.852 -5.937 1.00 97.19 94 LYS A N 1
ATOM 763 C CA . LYS A 1 94 ? -9.475 -11.782 -7.032 1.00 97.19 94 LYS A CA 1
ATOM 764 C C . LYS A 1 94 ? -8.857 -13.091 -6.541 1.00 97.19 94 LYS A C 1
ATOM 766 O O . LYS A 1 94 ? -9.142 -14.139 -7.108 1.00 97.19 94 LYS A O 1
ATOM 771 N N . TYR A 1 95 ? -7.998 -13.020 -5.529 1.00 95.56 95 TYR A N 1
ATOM 772 C CA . TYR A 1 95 ? -7.262 -14.176 -5.012 1.00 95.56 95 TYR A CA 1
ATOM 773 C C . TYR A 1 95 ? -7.800 -14.690 -3.672 1.00 95.56 95 TYR A C 1
ATOM 775 O O . TYR A 1 95 ? -7.171 -15.548 -3.064 1.00 95.56 95 TYR A O 1
ATOM 783 N N . PHE A 1 96 ? -8.951 -14.185 -3.212 1.00 94.25 96 PHE A N 1
ATOM 784 C CA . PHE A 1 96 ? -9.592 -14.587 -1.954 1.00 94.25 96 PHE A CA 1
ATOM 785 C C . PHE A 1 96 ? -8.669 -14.480 -0.726 1.00 94.25 96 PHE A C 1
ATOM 787 O O . PHE A 1 96 ? -8.721 -15.293 0.194 1.00 94.25 96 PHE A O 1
ATOM 794 N N . VAL A 1 97 ? -7.820 -13.450 -0.704 1.00 95.12 97 VAL A N 1
ATOM 795 C CA . VAL A 1 97 ? -6.907 -13.145 0.408 1.00 95.12 97 VAL A CA 1
ATOM 796 C C . VAL A 1 97 ? -7.466 -11.968 1.212 1.00 95.12 97 VAL A C 1
ATOM 798 O O . VAL A 1 97 ? -8.247 -11.159 0.703 1.00 95.12 97 VAL A O 1
ATOM 801 N N . SER A 1 98 ? -7.093 -11.845 2.488 1.00 96.81 98 SER A N 1
ATOM 802 C CA . SER A 1 98 ? -7.471 -10.677 3.286 1.00 96.81 98 SER A CA 1
ATOM 803 C C . SER A 1 98 ? -6.785 -9.405 2.774 1.00 96.81 98 SER A C 1
ATOM 805 O O . SER A 1 98 ? -5.619 -9.411 2.375 1.00 96.81 98 SER A O 1
ATOM 807 N N . LEU A 1 99 ? -7.501 -8.279 2.824 1.00 97.69 99 LEU A N 1
ATOM 808 C CA . LEU A 1 99 ? -6.953 -6.986 2.404 1.00 97.69 99 LEU A CA 1
ATOM 809 C C . LEU A 1 99 ? -5.718 -6.595 3.226 1.00 97.69 99 LEU A C 1
ATOM 811 O O . LEU A 1 99 ? -4.750 -6.096 2.664 1.00 97.69 99 LEU A O 1
ATOM 815 N N . GLY A 1 100 ? -5.727 -6.852 4.536 1.00 96.75 100 GLY A N 1
ATOM 816 C CA . GLY A 1 100 ? -4.582 -6.541 5.389 1.00 96.75 100 GLY A CA 1
ATOM 817 C C . GLY A 1 100 ? -3.332 -7.337 5.012 1.00 96.75 100 GLY A C 1
ATOM 818 O O . GLY A 1 100 ? -2.251 -6.764 4.965 1.00 96.75 100 GLY A O 1
ATOM 819 N N . MET A 1 101 ? -3.459 -8.619 4.645 1.00 96.44 101 MET A N 1
ATOM 820 C CA . MET A 1 101 ? -2.306 -9.391 4.164 1.00 96.44 101 MET A CA 1
ATOM 821 C C . MET A 1 101 ? -1.762 -8.844 2.843 1.00 96.44 101 MET A C 1
ATOM 823 O O . MET A 1 101 ? -0.551 -8.714 2.704 1.00 96.44 101 MET A O 1
ATOM 827 N N . VAL A 1 102 ? -2.632 -8.480 1.895 1.00 97.00 102 VAL A N 1
ATOM 828 C CA . VAL A 1 102 ? -2.197 -7.874 0.623 1.00 97.00 102 VAL A CA 1
ATOM 829 C C . VAL A 1 102 ? -1.457 -6.557 0.865 1.00 97.00 102 VAL A C 1
ATOM 831 O O . VAL A 1 102 ? -0.394 -6.339 0.292 1.00 97.00 102 VAL A O 1
ATOM 834 N N . LEU A 1 103 ? -1.974 -5.701 1.750 1.00 96.75 103 LEU A N 1
ATOM 835 C CA . LEU A 1 103 ? -1.311 -4.444 2.104 1.00 96.75 103 LEU A CA 1
ATOM 836 C C . LEU A 1 103 ? 0.046 -4.677 2.781 1.00 96.75 103 LEU A C 1
ATOM 838 O O . LEU A 1 103 ? 0.993 -3.954 2.490 1.00 96.75 103 LEU A O 1
ATOM 842 N N . ASN A 1 104 ? 0.173 -5.714 3.612 1.00 95.12 104 ASN A N 1
ATOM 843 C CA . ASN A 1 104 ? 1.442 -6.058 4.261 1.00 95.12 104 ASN A CA 1
ATOM 844 C C . ASN A 1 104 ? 2.490 -6.549 3.258 1.00 95.12 104 ASN A C 1
ATOM 846 O O . ASN A 1 104 ? 3.680 -6.345 3.461 1.00 95.12 104 ASN A O 1
ATOM 850 N N . GLN A 1 105 ? 2.046 -7.169 2.160 1.00 93.75 105 GLN A N 1
ATOM 851 C CA . GLN A 1 105 ? 2.924 -7.558 1.055 1.00 93.75 105 GLN A CA 1
ATOM 852 C C . GLN A 1 105 ? 3.369 -6.364 0.207 1.00 93.75 105 GLN A C 1
ATOM 854 O O . GLN A 1 105 ? 4.449 -6.400 -0.372 1.00 93.75 105 GLN A O 1
ATOM 859 N N . PHE A 1 106 ? 2.561 -5.303 0.120 1.00 92.50 106 PHE A N 1
ATOM 860 C CA . PHE A 1 106 ? 2.993 -4.062 -0.532 1.00 92.50 106 PHE A CA 1
ATOM 861 C C . PHE A 1 106 ? 4.045 -3.350 0.312 1.00 92.50 106 PHE A C 1
ATOM 863 O O . PHE A 1 106 ? 5.046 -2.872 -0.215 1.00 92.50 106 PHE A O 1
ATOM 870 N N . PHE A 1 107 ? 3.793 -3.268 1.617 1.00 88.75 107 PHE A N 1
ATOM 871 C CA . PHE A 1 107 ? 4.711 -2.689 2.579 1.00 88.75 107 PHE A CA 1
ATOM 872 C C . PHE A 1 107 ? 4.486 -3.320 3.962 1.00 88.75 107 PHE A C 1
ATOM 874 O O . PHE A 1 107 ? 3.377 -3.184 4.490 1.00 88.75 107 PHE A O 1
ATOM 881 N N . PRO A 1 108 ? 5.503 -3.961 4.572 1.00 89.75 108 PRO A N 1
ATOM 882 C CA . PRO A 1 108 ? 5.393 -4.540 5.910 1.00 89.75 108 PRO A CA 1
ATOM 883 C C . PRO A 1 108 ? 5.076 -3.461 6.954 1.00 89.75 108 PRO A C 1
ATOM 885 O O . PRO A 1 108 ? 5.945 -2.706 7.388 1.00 89.75 108 PRO A O 1
ATOM 888 N N . TYR A 1 109 ? 3.806 -3.337 7.337 1.00 85.94 109 TYR A N 1
ATOM 889 C CA . TYR A 1 109 ? 3.316 -2.179 8.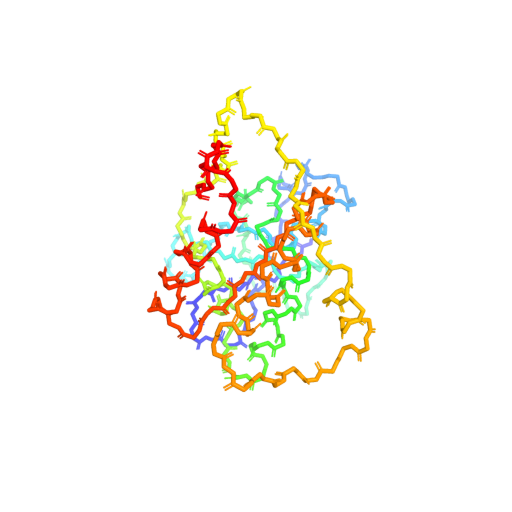092 1.00 85.94 109 TYR A CA 1
ATOM 890 C C . TYR A 1 109 ? 3.196 -2.435 9.599 1.00 85.94 109 TYR A C 1
ATOM 892 O O . TYR A 1 109 ? 2.925 -1.499 10.355 1.00 85.94 109 TYR A O 1
ATOM 900 N N . GLU A 1 110 ? 3.381 -3.684 10.033 1.00 84.19 110 GLU A N 1
ATOM 901 C CA . GLU A 1 110 ? 3.279 -4.119 11.434 1.00 84.19 110 GLU A CA 1
ATOM 902 C C . GLU A 1 110 ? 4.393 -3.569 12.324 1.00 84.19 110 GLU A C 1
ATOM 904 O O . GLU A 1 110 ? 4.245 -3.513 13.546 1.00 84.19 110 GLU A O 1
ATOM 909 N N . GLU A 1 111 ? 5.507 -3.150 11.728 1.00 77.94 111 GLU A N 1
ATOM 910 C CA . GLU A 1 111 ? 6.620 -2.591 12.474 1.00 77.94 111 GLU A CA 1
ATOM 911 C C . GLU A 1 111 ? 6.317 -1.166 12.947 1.00 77.94 111 GLU A C 1
ATOM 913 O O . GLU A 1 111 ? 5.873 -0.298 12.188 1.00 77.94 111 GLU A O 1
ATOM 918 N N . LYS A 1 112 ? 6.648 -0.885 14.214 1.00 69.12 112 LYS A N 1
ATOM 919 C CA . LYS A 1 112 ? 6.584 0.455 14.826 1.00 69.12 112 LYS A CA 1
ATOM 920 C C . LYS A 1 112 ? 7.726 1.364 14.349 1.00 69.12 112 LYS A C 1
ATOM 922 O O . LYS A 1 112 ? 8.267 2.148 15.123 1.00 69.12 112 LYS A O 1
ATOM 927 N N . VAL A 1 113 ? 8.104 1.270 13.079 1.00 67.00 113 VAL A N 1
ATOM 928 C CA . VAL A 1 113 ? 9.134 2.109 12.471 1.00 67.00 113 VAL A CA 1
ATOM 929 C C . VAL A 1 113 ? 8.451 3.258 11.732 1.00 67.00 113 VAL A C 1
ATOM 931 O O . VAL A 1 113 ? 7.574 3.065 10.878 1.00 67.00 113 VAL A O 1
ATOM 934 N N . LYS A 1 114 ? 8.832 4.487 12.093 1.00 60.00 114 LYS A N 1
ATOM 935 C CA . LYS A 1 114 ? 8.537 5.669 11.281 1.00 60.00 114 LYS A CA 1
ATOM 936 C C . LYS A 1 114 ? 9.563 5.704 10.158 1.00 60.00 114 LYS A C 1
ATOM 938 O O . LYS A 1 114 ? 10.734 5.974 10.400 1.00 60.00 114 LYS A O 1
ATOM 943 N N . PHE A 1 115 ? 9.126 5.397 8.944 1.00 57.47 115 PHE A N 1
ATOM 944 C CA . PHE A 1 115 ? 9.997 5.454 7.781 1.00 57.47 115 PHE A CA 1
ATOM 945 C C . PHE A 1 115 ? 10.070 6.892 7.272 1.00 57.47 115 PHE A C 1
ATOM 947 O O . PHE A 1 115 ? 9.117 7.412 6.697 1.00 57.47 115 PHE A O 1
ATOM 954 N N . THR A 1 116 ? 11.212 7.538 7.478 1.00 54.19 116 THR A N 1
ATOM 955 C CA . THR A 1 116 ? 11.593 8.752 6.753 1.00 54.19 116 THR A CA 1
ATOM 956 C C . THR A 1 116 ? 12.337 8.327 5.494 1.00 54.19 116 THR A C 1
ATOM 958 O O . THR A 1 116 ? 13.486 7.900 5.566 1.00 54.19 116 THR A O 1
ATOM 961 N N . GLN A 1 117 ? 11.687 8.413 4.331 1.00 53.09 117 GLN A N 1
ATOM 962 C CA . GLN A 1 117 ? 12.380 8.273 3.050 1.00 53.09 117 GLN A CA 1
ATOM 963 C C . GLN A 1 117 ? 13.248 9.517 2.830 1.00 53.09 117 GLN A C 1
ATOM 965 O O . GLN A 1 117 ? 12.778 10.529 2.319 1.00 53.09 117 GLN A O 1
ATOM 970 N N . SER A 1 118 ? 14.512 9.464 3.241 1.00 49.78 118 SER A N 1
ATOM 971 C CA . SER A 1 118 ? 15.513 10.452 2.838 1.00 49.78 118 SER A CA 1
ATOM 972 C C . SER A 1 118 ? 16.494 9.788 1.881 1.00 49.78 118 SER A C 1
ATOM 974 O O . SER A 1 118 ? 17.368 9.035 2.306 1.00 49.78 118 SER A O 1
ATOM 976 N N . ILE A 1 119 ? 16.349 10.065 0.586 1.00 56.34 119 ILE A N 1
ATOM 977 C CA . ILE A 1 119 ? 17.398 9.776 -0.393 1.00 56.34 119 ILE A CA 1
ATOM 978 C C . ILE A 1 119 ? 18.321 10.994 -0.389 1.00 56.34 119 ILE A C 1
ATOM 980 O O . ILE A 1 119 ? 17.920 12.079 -0.809 1.00 56.34 119 ILE A O 1
ATOM 984 N N . ILE A 1 120 ? 19.547 10.833 0.109 1.00 54.47 120 ILE A N 1
ATOM 985 C CA . ILE A 1 120 ? 20.586 11.856 -0.040 1.00 54.47 120 ILE A CA 1
ATOM 986 C C . ILE A 1 120 ? 21.185 11.666 -1.433 1.00 54.47 120 ILE A C 1
ATOM 988 O O . ILE A 1 120 ? 22.046 10.815 -1.640 1.00 54.47 120 ILE A O 1
ATOM 992 N N . VAL A 1 121 ? 20.698 12.430 -2.409 1.00 56.16 121 VAL A N 1
ATOM 993 C CA . VAL A 1 121 ? 21.321 12.492 -3.736 1.00 56.16 121 VAL A CA 1
ATOM 994 C C . VAL A 1 121 ? 22.564 13.378 -3.630 1.00 56.16 121 VAL A C 1
ATOM 996 O O . VAL A 1 121 ? 22.501 14.465 -3.055 1.00 56.16 121 VAL A O 1
ATOM 999 N N . SER A 1 122 ? 23.699 12.911 -4.161 1.00 60.41 122 SER A N 1
ATOM 1000 C CA . SER A 1 122 ? 24.938 13.699 -4.239 1.00 60.41 122 SER A CA 1
ATOM 1001 C C . SER A 1 122 ? 24.654 15.087 -4.828 1.00 60.41 122 SER A C 1
ATOM 1003 O O . SER A 1 122 ? 24.001 15.204 -5.863 1.00 60.41 122 SER A O 1
ATOM 1005 N N . GLN A 1 123 ? 25.126 16.147 -4.170 1.00 53.16 123 GLN A N 1
ATOM 1006 C CA . GLN A 1 123 ? 24.691 17.521 -4.454 1.00 53.16 123 GLN A CA 1
ATOM 1007 C C . GLN A 1 123 ? 25.255 18.117 -5.760 1.00 53.16 123 GLN A C 1
ATOM 1009 O O . GLN A 1 123 ? 24.922 19.246 -6.092 1.00 53.16 123 GLN A O 1
ATOM 1014 N N . ASN A 1 124 ? 26.050 17.371 -6.538 1.00 56.41 124 ASN A N 1
ATOM 1015 C CA . ASN A 1 124 ? 26.709 17.866 -7.755 1.00 56.41 124 ASN A CA 1
ATOM 1016 C C . ASN A 1 124 ? 26.692 16.845 -8.911 1.00 56.41 124 ASN A C 1
ATOM 1018 O O . ASN A 1 124 ? 27.724 16.572 -9.526 1.00 56.41 124 ASN A O 1
ATOM 1022 N N . VAL A 1 125 ? 25.539 16.244 -9.219 1.00 63.59 125 VAL A N 1
ATOM 1023 C CA . VAL A 1 125 ? 25.423 15.360 -10.395 1.00 63.59 125 VAL A CA 1
ATOM 1024 C C . VAL A 1 125 ? 25.262 16.206 -11.662 1.00 63.59 125 VAL A C 1
ATOM 1026 O O . VAL A 1 125 ? 24.259 16.902 -11.826 1.00 63.59 125 VAL A O 1
ATOM 1029 N N . LYS A 1 126 ? 26.230 16.134 -12.586 1.00 63.88 126 LYS A N 1
ATOM 1030 C CA . LYS A 1 126 ? 26.070 16.696 -13.935 1.00 63.88 126 LYS A CA 1
ATOM 1031 C C . LYS A 1 126 ? 25.008 15.889 -14.681 1.00 63.88 126 LYS A C 1
ATOM 1033 O O . LYS A 1 126 ? 25.196 14.705 -14.939 1.00 63.88 126 LYS A O 1
ATOM 1038 N N . ARG A 1 127 ? 23.891 16.527 -15.036 1.00 65.56 127 ARG A N 1
ATOM 1039 C CA . ARG A 1 127 ? 22.879 15.910 -15.900 1.00 65.56 127 ARG A CA 1
ATOM 1040 C C . ARG A 1 127 ? 23.384 15.917 -17.338 1.00 65.56 127 ARG A C 1
ATOM 1042 O O . ARG A 1 127 ? 23.653 16.979 -17.894 1.00 65.56 127 ARG A O 1
ATOM 1049 N N . VAL A 1 128 ? 23.487 14.736 -17.933 1.00 71.19 128 VAL A N 1
ATOM 1050 C CA . VAL A 1 128 ? 23.815 14.567 -19.349 1.00 71.19 128 VAL A CA 1
ATOM 1051 C C . VAL A 1 128 ? 22.520 14.278 -20.099 1.00 71.19 128 VAL A C 1
ATOM 1053 O O . VAL A 1 128 ? 21.742 13.421 -19.682 1.00 71.19 128 VAL A O 1
ATOM 1056 N N . LYS A 1 129 ? 22.275 14.998 -21.200 1.00 81.56 129 LYS A N 1
ATOM 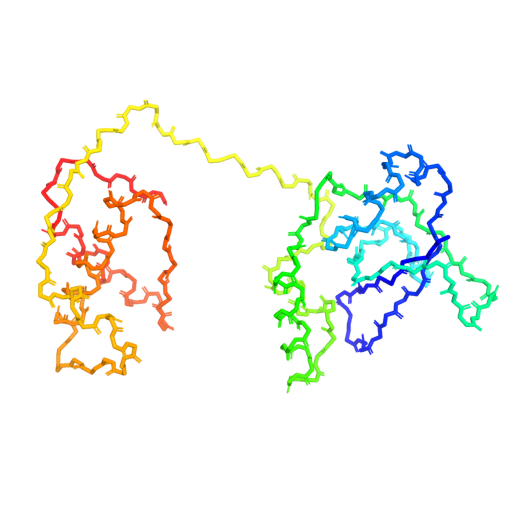1057 C CA . LYS A 1 129 ? 21.172 14.668 -22.107 1.00 81.56 129 LYS A CA 1
ATOM 1058 C C . LYS A 1 129 ? 21.515 13.364 -22.817 1.00 81.56 129 LYS A C 1
ATOM 1060 O O . LYS A 1 129 ? 22.524 13.293 -23.514 1.00 81.56 129 LYS A O 1
ATOM 1065 N N . LEU A 1 130 ? 20.679 12.353 -22.630 1.00 83.81 130 LEU A N 1
ATOM 1066 C CA . LEU A 1 130 ? 20.883 11.035 -23.220 1.00 83.81 130 LEU A CA 1
ATOM 1067 C C . LEU A 1 130 ? 20.384 11.043 -24.668 1.00 83.81 130 LEU A C 1
ATOM 1069 O O . LEU A 1 130 ? 19.335 11.630 -24.950 1.00 83.81 130 LEU A O 1
ATOM 1073 N N . ASP A 1 131 ? 21.136 10.423 -25.576 1.00 86.06 131 ASP A N 1
ATOM 1074 C CA . ASP A 1 131 ? 20.750 10.326 -26.985 1.00 86.06 131 ASP A CA 1
ATOM 1075 C C . ASP A 1 131 ? 19.620 9.304 -27.163 1.00 86.06 131 ASP A C 1
ATOM 1077 O O . ASP A 1 131 ? 19.677 8.201 -26.622 1.00 86.06 131 ASP A O 1
ATOM 1081 N N . VAL A 1 132 ? 18.573 9.681 -27.894 1.00 87.19 132 VAL A N 1
ATOM 1082 C CA . VAL A 1 132 ? 17.357 8.876 -28.054 1.00 87.19 132 VAL A CA 1
ATOM 1083 C C . VAL A 1 132 ? 17.000 8.791 -29.525 1.00 87.19 132 VAL A C 1
ATOM 1085 O O . VAL A 1 132 ? 16.706 9.793 -30.177 1.00 87.19 132 VAL A O 1
ATOM 1088 N N . ASN A 1 133 ? 16.908 7.568 -30.032 1.00 89.94 133 ASN A N 1
ATOM 1089 C CA . ASN A 1 133 ? 16.389 7.313 -31.361 1.00 89.94 133 ASN A CA 1
ATOM 1090 C C . ASN A 1 133 ? 14.849 7.290 -31.335 1.00 89.94 133 ASN A C 1
ATOM 1092 O O . ASN A 1 133 ? 14.213 6.365 -30.822 1.00 89.94 133 ASN A O 1
ATOM 1096 N N . VAL A 1 134 ? 14.254 8.327 -31.933 1.00 87.19 134 VAL A N 1
ATOM 1097 C CA . VAL A 1 134 ? 12.805 8.599 -31.946 1.00 87.19 134 VAL A CA 1
ATOM 1098 C C . VAL A 1 134 ? 11.987 7.448 -32.539 1.00 87.19 134 VAL A C 1
ATOM 1100 O O . VAL A 1 134 ? 10.859 7.230 -32.097 1.00 87.19 134 VAL A O 1
ATOM 1103 N N . LYS A 1 135 ? 12.565 6.651 -33.452 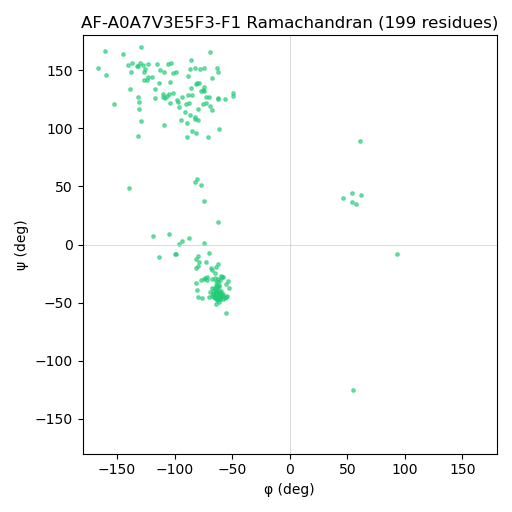1.00 88.38 135 LYS A N 1
ATOM 1104 C CA . LYS A 1 135 ? 11.910 5.471 -34.040 1.00 88.38 135 LYS A CA 1
ATOM 1105 C C . LYS A 1 135 ? 11.375 4.524 -32.961 1.00 88.38 135 LYS A C 1
ATOM 1107 O O . LYS A 1 135 ? 10.294 3.972 -33.116 1.00 88.38 135 LYS A O 1
ATOM 1112 N N . TYR A 1 136 ? 12.095 4.352 -31.849 1.00 85.81 136 TYR A N 1
ATOM 1113 C CA . TYR A 1 136 ? 11.660 3.472 -30.758 1.00 85.81 136 TYR A CA 1
ATOM 1114 C C . TYR A 1 136 ? 10.472 4.037 -29.967 1.00 85.81 136 TYR A C 1
ATOM 1116 O O . TYR A 1 136 ? 9.660 3.273 -29.448 1.00 85.81 136 TYR A O 1
ATOM 1124 N N . LEU A 1 137 ? 10.328 5.365 -29.908 1.00 85.44 137 LEU A N 1
ATOM 1125 C CA . LEU A 1 137 ? 9.240 6.029 -29.184 1.00 85.44 137 LEU A CA 1
ATOM 1126 C C . LEU A 1 137 ? 7.900 5.916 -29.918 1.00 85.44 137 LEU A C 1
ATOM 1128 O O . LEU A 1 137 ? 6.845 5.895 -29.283 1.00 85.44 137 LEU A O 1
ATOM 1132 N N . GLU A 1 138 ? 7.925 5.838 -31.250 1.00 84.19 138 GLU A N 1
ATOM 1133 C CA . GLU A 1 138 ? 6.717 5.716 -32.071 1.00 84.19 138 GLU A CA 1
ATOM 1134 C C . GLU A 1 138 ? 5.940 4.433 -31.759 1.00 84.19 138 GLU A C 1
ATOM 1136 O O . GLU A 1 138 ? 4.715 4.471 -31.652 1.00 84.19 138 GLU A O 1
ATOM 1141 N N . PHE A 1 139 ? 6.642 3.332 -31.478 1.00 78.12 139 PHE A N 1
ATOM 1142 C CA . PHE A 1 139 ? 6.030 2.043 -31.144 1.00 78.12 139 PHE A CA 1
ATOM 1143 C C . PHE A 1 139 ? 5.226 2.045 -29.833 1.00 78.12 139 PHE A C 1
ATOM 1145 O O . PHE A 1 139 ? 4.319 1.229 -29.676 1.00 78.12 139 PHE A O 1
ATOM 1152 N N . ILE A 1 140 ? 5.516 2.950 -28.889 1.00 76.69 140 ILE A N 1
ATOM 1153 C CA . ILE A 1 140 ? 4.778 3.023 -27.614 1.00 76.69 140 ILE A CA 1
ATOM 1154 C C . ILE A 1 140 ? 3.368 3.579 -27.804 1.00 76.69 140 ILE A C 1
ATOM 1156 O O . ILE A 1 140 ? 2.457 3.210 -27.054 1.00 76.69 140 ILE A O 1
ATOM 1160 N N . LYS A 1 141 ? 3.171 4.462 -28.789 1.00 76.00 141 LYS A N 1
ATOM 1161 C CA . LYS A 1 141 ? 1.916 5.212 -28.951 1.00 76.00 141 LYS A CA 1
ATOM 1162 C C . LYS A 1 141 ? 0.704 4.294 -29.136 1.00 76.00 141 LYS A C 1
ATOM 1164 O O . LYS A 1 141 ? -0.381 4.631 -28.672 1.00 76.00 141 LYS A O 1
ATOM 1169 N N . ASP A 1 142 ? 0.9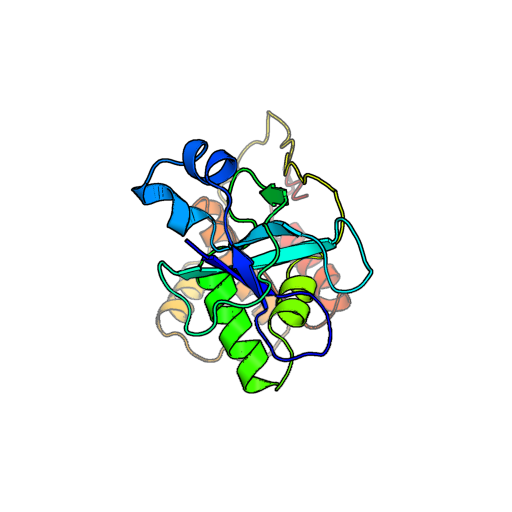21 3.101 -29.684 1.00 73.81 142 ASP A N 1
ATOM 1170 C CA . ASP A 1 142 ? -0.144 2.162 -30.029 1.00 73.81 142 ASP A CA 1
ATOM 1171 C C . ASP A 1 142 ? -0.434 1.081 -28.968 1.00 73.81 142 ASP A C 1
ATOM 1173 O O . ASP A 1 142 ? -1.300 0.239 -29.197 1.00 73.81 142 ASP A O 1
ATOM 1177 N N . LYS A 1 143 ? 0.264 1.063 -27.816 1.00 66.38 143 LYS A N 1
ATOM 1178 C CA . LYS A 1 143 ? 0.070 0.075 -26.721 1.00 66.38 143 LYS A CA 1
ATOM 1179 C C . LYS A 1 143 ? -0.021 -1.396 -27.193 1.00 66.38 143 LYS A C 1
ATOM 1181 O O . LYS A 1 143 ? -0.839 -2.167 -26.690 1.00 66.38 143 LYS A O 1
ATOM 1186 N N . LYS A 1 144 ? 0.806 -1.792 -28.165 1.00 73.25 144 LYS A N 1
ATOM 1187 C CA . LYS A 1 144 ? 0.834 -3.156 -28.724 1.00 73.25 144 LYS A CA 1
ATOM 1188 C C . LYS A 1 144 ? 1.731 -4.088 -27.904 1.00 73.25 144 LYS A C 1
ATOM 1190 O O . LYS A 1 144 ? 2.634 -3.640 -27.198 1.00 73.25 144 LYS A O 1
ATOM 1195 N N . LEU A 1 145 ? 1.497 -5.397 -28.027 1.00 79.00 145 LEU A N 1
ATOM 1196 C CA . LEU A 1 145 ? 2.451 -6.412 -27.581 1.00 79.00 145 LEU A CA 1
ATOM 1197 C C . LEU A 1 145 ? 3.742 -6.260 -28.396 1.00 79.00 145 LEU A C 1
ATOM 1199 O O . LEU A 1 145 ? 3.699 -6.276 -29.624 1.00 79.00 145 LEU A O 1
ATOM 1203 N N . LEU A 1 146 ? 4.873 -6.112 -27.709 1.00 83.88 146 LEU A N 1
ATOM 1204 C CA . LEU A 1 146 ? 6.187 -6.016 -28.336 1.00 83.88 146 LEU A CA 1
ATOM 1205 C C . LEU A 1 146 ? 6.856 -7.389 -28.314 1.00 83.88 146 LEU A C 1
ATOM 1207 O O . LEU A 1 146 ? 7.043 -7.974 -27.246 1.00 83.88 146 LEU A O 1
ATOM 1211 N N . VAL A 1 147 ? 7.216 -7.881 -29.495 1.00 84.38 147 VAL A N 1
ATOM 1212 C CA . VAL A 1 147 ? 7.977 -9.117 -29.687 1.00 84.38 147 VAL A CA 1
ATOM 1213 C C . VAL A 1 147 ? 9.299 -8.733 -30.338 1.00 84.38 147 VAL A C 1
ATOM 1215 O O . VAL A 1 147 ? 9.315 -7.919 -31.257 1.00 84.38 147 VAL A O 1
ATOM 1218 N N . PHE A 1 148 ? 10.394 -9.278 -29.818 1.00 86.88 148 PHE A N 1
ATOM 1219 C CA . PHE A 1 148 ? 11.750 -9.019 -30.295 1.00 86.88 148 PHE A CA 1
ATOM 1220 C C . PHE A 1 148 ? 12.400 -10.349 -30.645 1.00 86.88 148 PHE A C 1
ATOM 1222 O O . PHE A 1 148 ? 12.221 -11.318 -29.900 1.00 86.88 148 PHE A O 1
ATOM 1229 N N . ASP A 1 149 ? 13.175 -10.374 -31.725 1.00 87.94 149 ASP A N 1
ATOM 1230 C CA . ASP A 1 149 ? 13.849 -11.590 -32.179 1.00 87.94 149 ASP A CA 1
ATOM 1231 C C . ASP A 1 149 ? 15.077 -11.881 -31.313 1.00 87.94 149 ASP A C 1
ATOM 1233 O O . ASP A 1 149 ? 15.431 -13.036 -31.069 1.00 87.94 149 ASP A O 1
ATOM 1237 N N . THR A 1 150 ? 15.708 -10.827 -30.782 1.00 90.25 150 THR A N 1
ATOM 1238 C CA . THR A 1 150 ? 16.878 -10.952 -29.910 1.00 90.25 150 THR A CA 1
ATOM 1239 C C . THR A 1 150 ? 16.753 -10.160 -28.611 1.00 90.25 150 THR A C 1
ATOM 1241 O O . THR A 1 150 ? 16.056 -9.146 -28.504 1.00 90.25 150 THR A O 1
ATOM 1244 N N . ILE A 1 151 ? 17.502 -10.594 -27.591 1.00 87.00 151 ILE A N 1
ATOM 1245 C CA . ILE A 1 151 ? 17.591 -9.867 -26.319 1.00 87.00 151 ILE A CA 1
ATOM 1246 C C . ILE A 1 151 ? 18.242 -8.487 -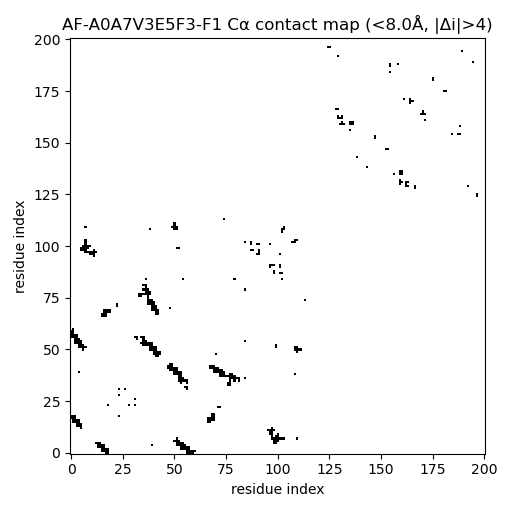26.487 1.00 87.00 151 ILE A C 1
ATOM 1248 O O . ILE A 1 151 ? 17.857 -7.547 -25.798 1.00 87.00 151 ILE A O 1
ATOM 1252 N N . ASN A 1 152 ? 19.171 -8.344 -27.436 1.00 88.69 152 ASN A N 1
ATOM 1253 C CA . ASN A 1 152 ? 19.848 -7.078 -27.710 1.00 88.69 152 ASN A CA 1
ATOM 1254 C C . ASN A 1 152 ? 18.897 -6.049 -28.325 1.00 88.69 152 ASN A C 1
ATOM 1256 O O . ASN A 1 152 ? 18.930 -4.890 -27.927 1.00 88.69 152 ASN A O 1
ATOM 1260 N N . GLU A 1 153 ? 18.018 -6.460 -29.241 1.00 89.69 153 GLU A N 1
ATOM 1261 C CA . GLU A 1 153 ? 16.969 -5.585 -29.781 1.00 89.69 153 GLU A CA 1
ATOM 1262 C C . GLU A 1 153 ? 15.999 -5.140 -28.691 1.00 89.69 153 GLU A C 1
ATOM 1264 O O . GLU A 1 153 ? 15.686 -3.953 -28.579 1.00 89.69 153 GLU A O 1
ATOM 1269 N N . LYS A 1 154 ? 15.578 -6.083 -27.840 1.00 89.69 154 LYS A N 1
ATOM 1270 C CA . LYS A 1 154 ? 14.735 -5.801 -26.676 1.00 89.69 154 LYS A CA 1
ATOM 1271 C C . LYS A 1 154 ? 15.401 -4.790 -25.740 1.00 89.69 154 LYS A C 1
ATOM 1273 O O . LYS A 1 154 ? 14.764 -3.833 -25.304 1.00 89.69 154 LYS A O 1
ATOM 1278 N N . PHE A 1 155 ? 16.678 -4.991 -25.423 1.00 91.00 155 PHE A N 1
ATOM 1279 C CA . PHE A 1 155 ? 17.434 -4.090 -24.560 1.00 91.00 155 PHE A CA 1
ATOM 1280 C C . PHE A 1 155 ? 17.598 -2.713 -25.196 1.00 91.00 155 PHE A C 1
ATOM 1282 O O . PHE A 1 155 ? 17.302 -1.719 -24.541 1.00 91.00 155 PHE A O 1
ATOM 1289 N N . LEU A 1 156 ? 17.957 -2.646 -26.479 1.00 90.62 156 LEU A N 1
ATOM 1290 C CA . LEU A 1 156 ? 18.093 -1.391 -27.214 1.00 90.62 156 LEU A CA 1
ATOM 1291 C C . LEU A 1 156 ? 16.785 -0.598 -27.240 1.00 90.62 156 LEU A C 1
ATOM 1293 O O . LEU A 1 156 ? 16.799 0.614 -27.018 1.00 90.62 156 LEU A O 1
ATOM 1297 N N . PHE A 1 157 ? 15.657 -1.280 -27.451 1.00 91.00 157 PHE A N 1
ATOM 1298 C CA . PHE A 1 157 ? 14.336 -0.674 -27.352 1.00 91.00 157 PHE A CA 1
ATOM 1299 C C . PHE A 1 157 ? 14.141 -0.024 -25.978 1.00 91.00 157 PHE A C 1
ATOM 1301 O O . PHE A 1 157 ? 13.947 1.189 -25.900 1.00 91.00 157 PHE A O 1
ATOM 1308 N N . TYR A 1 158 ? 14.254 -0.794 -24.887 1.00 90.69 158 TYR A N 1
ATOM 1309 C CA . TYR A 1 158 ? 14.019 -0.270 -23.539 1.00 90.69 158 TYR A CA 1
ATOM 1310 C C . TYR A 1 158 ? 15.013 0.818 -23.134 1.00 90.69 158 TYR A C 1
ATOM 1312 O O . TYR A 1 158 ? 14.600 1.773 -22.483 1.00 90.69 158 TYR A O 1
ATOM 1320 N N . THR A 1 159 ? 16.281 0.735 -23.548 1.00 91.06 159 THR A N 1
ATOM 1321 C CA . THR A 1 159 ? 17.281 1.787 -23.311 1.00 91.06 159 THR A CA 1
ATOM 1322 C C . THR A 1 159 ? 16.811 3.132 -23.866 1.00 91.06 159 THR A C 1
ATOM 1324 O O . THR A 1 159 ? 16.840 4.122 -23.142 1.00 91.06 159 THR A O 1
ATOM 1327 N N . ASN A 1 160 ? 16.284 3.171 -25.095 1.00 91.25 160 ASN A N 1
ATOM 1328 C CA . ASN A 1 160 ? 15.770 4.411 -25.688 1.00 91.25 160 ASN A CA 1
ATOM 1329 C C . ASN A 1 160 ? 14.549 4.961 -24.934 1.00 91.25 160 ASN A C 1
ATOM 1331 O O . ASN A 1 160 ? 14.433 6.171 -24.746 1.00 91.25 160 ASN A O 1
ATOM 1335 N N . ILE A 1 161 ? 13.661 4.084 -24.456 1.00 90.19 161 ILE A N 1
ATOM 1336 C CA . ILE A 1 161 ? 12.503 4.493 -23.646 1.00 90.19 161 ILE A CA 1
ATOM 1337 C C . ILE A 1 161 ? 12.949 5.075 -22.304 1.00 90.19 161 ILE A C 1
ATOM 1339 O O . ILE A 1 161 ? 12.462 6.121 -21.881 1.00 90.19 161 ILE A O 1
ATOM 1343 N N . ILE A 1 162 ? 13.890 4.411 -21.636 1.00 90.69 162 ILE A N 1
ATOM 1344 C CA . ILE A 1 162 ? 14.444 4.851 -20.354 1.00 90.69 162 ILE A CA 1
ATOM 1345 C C . ILE A 1 162 ? 15.106 6.215 -20.508 1.00 90.69 162 ILE A C 1
ATOM 1347 O O . ILE A 1 162 ? 14.829 7.117 -19.723 1.00 90.69 162 ILE A O 1
ATOM 1351 N N . PHE A 1 163 ? 15.928 6.387 -21.541 1.00 90.38 163 PHE A N 1
ATOM 1352 C CA . PHE A 1 163 ? 16.618 7.643 -21.812 1.00 90.38 163 PHE A CA 1
ATOM 1353 C C . PHE A 1 163 ? 15.635 8.791 -22.079 1.00 90.38 163 PHE A C 1
ATOM 1355 O O . PHE A 1 163 ? 15.808 9.875 -21.527 1.00 90.38 163 PHE A O 1
ATOM 1362 N N . ASP A 1 164 ? 14.558 8.554 -22.835 1.00 91.06 164 ASP A N 1
ATOM 1363 C CA . ASP A 1 164 ? 13.492 9.543 -23.048 1.00 91.06 164 ASP A CA 1
ATOM 1364 C C . ASP A 1 164 ? 12.773 9.934 -21.746 1.00 91.06 164 ASP A C 1
ATOM 1366 O O . ASP A 1 164 ? 12.551 11.119 -21.491 1.00 91.06 164 ASP A O 1
ATOM 1370 N N . ILE A 1 165 ? 12.433 8.961 -20.894 1.00 89.56 165 ILE A N 1
ATOM 1371 C CA . ILE A 1 165 ? 11.756 9.217 -19.614 1.00 89.56 165 ILE A CA 1
ATOM 1372 C C . ILE A 1 165 ? 12.673 9.983 -18.647 1.00 89.56 165 ILE A C 1
ATOM 1374 O O . ILE A 1 165 ? 12.217 10.941 -18.018 1.00 89.56 165 ILE A O 1
ATOM 1378 N N . ILE A 1 166 ? 13.956 9.611 -18.568 1.00 87.25 166 ILE A N 1
ATOM 1379 C CA . ILE A 1 166 ? 14.968 10.307 -17.757 1.00 87.25 166 ILE A CA 1
ATOM 1380 C C . ILE A 1 166 ? 15.150 11.746 -18.250 1.00 87.25 166 ILE A C 1
ATOM 1382 O O . ILE A 1 166 ? 15.113 12.673 -17.443 1.00 87.25 166 ILE A O 1
ATOM 1386 N N . ASN A 1 167 ? 15.270 11.955 -19.567 1.00 87.25 167 ASN A N 1
ATOM 1387 C CA . ASN A 1 167 ? 15.367 13.290 -20.168 1.00 87.25 167 ASN A CA 1
ATOM 1388 C C . ASN A 1 167 ? 14.136 14.168 -19.863 1.00 87.25 167 ASN A C 1
ATOM 1390 O O . ASN A 1 167 ? 14.244 15.390 -19.844 1.00 87.25 167 ASN A O 1
ATOM 1394 N N . LYS A 1 168 ? 12.966 13.558 -19.627 1.00 88.88 168 LYS A N 1
ATOM 1395 C CA . LYS A 1 168 ? 11.716 14.235 -19.231 1.00 88.88 168 LYS A CA 1
ATOM 1396 C C . LYS A 1 168 ? 11.567 14.421 -17.720 1.00 88.88 168 LYS A C 1
ATOM 1398 O O . LYS A 1 168 ? 10.503 14.849 -17.279 1.00 88.88 168 LYS A O 1
ATOM 1403 N N . GLU A 1 169 ? 12.589 14.072 -16.941 1.00 85.12 169 GLU A N 1
ATOM 1404 C CA . GLU A 1 169 ? 12.605 14.162 -15.476 1.00 85.12 169 GLU A CA 1
ATOM 1405 C C . GLU A 1 169 ? 11.472 13.372 -14.806 1.00 85.12 169 GLU A C 1
ATOM 1407 O O . GLU A 1 169 ? 10.914 13.766 -13.781 1.00 85.12 169 GLU A O 1
ATOM 1412 N N . LYS A 1 170 ? 11.112 12.234 -15.402 1.00 85.94 170 LYS A N 1
ATOM 1413 C CA . LYS A 1 170 ? 10.082 11.335 -14.883 1.00 85.94 170 LYS A CA 1
ATOM 1414 C C . LYS A 1 170 ? 10.710 10.091 -14.266 1.00 85.94 170 LYS A C 1
ATOM 1416 O O . LYS A 1 170 ? 11.811 9.678 -14.618 1.00 85.94 170 LYS A O 1
ATOM 1421 N N . GLN A 1 171 ? 9.977 9.478 -13.345 1.00 83.06 171 GLN A N 1
ATOM 1422 C CA . GLN A 1 171 ? 10.351 8.205 -12.738 1.00 83.06 171 GLN A CA 1
ATOM 1423 C C . GLN A 1 171 ? 9.856 7.037 -13.595 1.00 83.06 171 GLN A C 1
ATOM 1425 O O . GLN A 1 171 ? 8.832 7.139 -14.274 1.00 83.06 171 GLN A O 1
ATOM 1430 N N . LEU A 1 172 ? 10.574 5.917 -13.540 1.00 86.81 172 LEU A N 1
ATOM 1431 C CA . LEU A 1 172 ? 10.222 4.679 -14.227 1.00 86.81 172 LEU A CA 1
ATOM 1432 C C . LEU A 1 172 ? 10.452 3.480 -13.309 1.00 86.81 172 LEU A C 1
ATOM 1434 O O . LEU A 1 172 ? 11.362 3.483 -12.485 1.00 86.81 172 LEU A O 1
ATOM 1438 N N . ILE A 1 173 ? 9.636 2.446 -13.487 1.00 87.44 173 ILE A N 1
ATOM 1439 C CA . ILE A 1 173 ? 9.795 1.154 -12.822 1.00 87.44 173 ILE A CA 1
ATOM 1440 C C . ILE A 1 173 ? 10.034 0.117 -13.917 1.00 87.44 173 ILE A C 1
ATOM 1442 O O . ILE A 1 173 ? 9.232 0.009 -14.846 1.00 87.44 173 ILE A O 1
ATOM 1446 N N . ILE A 1 174 ? 11.125 -0.643 -13.805 1.00 87.06 174 ILE A N 1
ATOM 1447 C CA . ILE A 1 174 ? 11.437 -1.759 -14.707 1.00 87.06 174 ILE A CA 1
ATOM 1448 C C . ILE A 1 174 ? 11.289 -3.054 -13.927 1.00 87.06 174 ILE A C 1
ATOM 1450 O O . ILE A 1 174 ? 11.889 -3.219 -12.868 1.00 87.06 174 ILE A O 1
ATOM 1454 N N . LEU A 1 175 ? 10.499 -3.979 -14.465 1.00 87.94 175 LEU A N 1
ATOM 1455 C CA . LEU A 1 175 ? 10.300 -5.298 -13.882 1.00 87.94 175 LEU A CA 1
ATOM 1456 C C . LEU A 1 175 ? 11.005 -6.341 -14.745 1.00 87.94 175 LEU A C 1
ATOM 1458 O O . LEU A 1 175 ? 10.762 -6.429 -15.950 1.00 87.94 175 LEU A O 1
ATOM 1462 N N . PHE A 1 176 ? 11.858 -7.141 -14.113 1.00 87.00 176 PHE A N 1
ATOM 1463 C CA . PHE A 1 176 ? 12.538 -8.265 -14.744 1.00 87.00 176 PHE A CA 1
ATOM 1464 C C . PHE A 1 176 ? 11.975 -9.588 -14.217 1.00 87.00 176 PHE A C 1
ATOM 1466 O O . PHE A 1 176 ? 11.596 -9.657 -13.049 1.00 87.00 176 PHE A O 1
ATOM 1473 N N . PRO A 1 177 ? 11.954 -10.658 -15.035 1.00 85.75 177 PRO A N 1
ATOM 1474 C CA . PRO A 1 177 ? 11.535 -11.981 -14.570 1.00 85.75 177 PRO A CA 1
ATOM 1475 C C . PRO A 1 177 ? 12.433 -12.546 -13.461 1.00 85.75 177 PRO A C 1
ATOM 1477 O O . PRO A 1 177 ? 11.982 -13.340 -12.642 1.00 85.75 177 PRO A O 1
ATOM 1480 N N . SER A 1 178 ? 13.714 -12.167 -13.458 1.00 83.75 178 SER A N 1
ATOM 1481 C CA . SER A 1 178 ? 14.704 -12.573 -12.461 1.00 83.75 178 SER A CA 1
ATOM 1482 C C . SER A 1 178 ? 15.898 -11.615 -12.447 1.00 83.75 178 SER A C 1
ATOM 1484 O O . SER A 1 178 ? 16.106 -10.841 -13.387 1.00 83.75 178 SER A O 1
ATOM 1486 N N . ASN A 1 179 ? 16.727 -11.719 -11.405 1.00 81.19 179 ASN A N 1
ATOM 1487 C CA . ASN A 1 179 ? 17.927 -10.894 -11.228 1.00 81.19 179 ASN A CA 1
ATOM 1488 C C . ASN A 1 179 ? 18.997 -11.104 -12.313 1.00 81.19 179 ASN A C 1
ATOM 1490 O O . ASN A 1 179 ? 19.850 -10.241 -12.497 1.00 81.19 179 ASN A O 1
ATOM 1494 N N . VAL A 1 180 ? 18.965 -12.221 -13.045 1.00 81.25 180 VAL A N 1
ATOM 1495 C CA . VAL A 1 180 ? 19.944 -12.500 -14.110 1.00 81.25 180 VAL A CA 1
ATOM 1496 C C . VAL A 1 180 ? 19.810 -11.475 -15.239 1.00 81.25 180 VAL A C 1
ATOM 1498 O O . VAL A 1 180 ? 20.790 -10.850 -15.634 1.00 81.25 180 VAL A O 1
A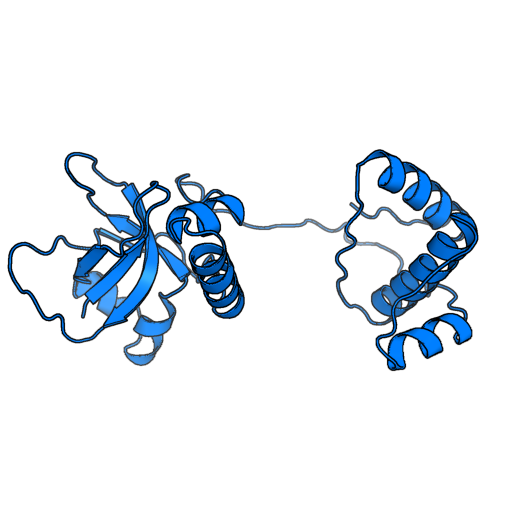TOM 1501 N N . TYR A 1 181 ? 18.576 -11.206 -15.675 1.00 83.19 181 TYR A N 1
ATOM 1502 C CA . TYR A 1 181 ? 18.300 -10.227 -16.730 1.00 83.19 181 TYR A CA 1
ATOM 1503 C C . TYR A 1 181 ? 18.657 -8.795 -16.329 1.00 83.19 181 TYR A C 1
ATOM 1505 O O . TYR A 1 181 ? 18.994 -7.986 -17.190 1.00 83.19 181 TYR A O 1
ATOM 1513 N N . LEU A 1 182 ? 18.585 -8.488 -15.030 1.00 84.81 182 LEU A N 1
ATOM 1514 C CA . LEU A 1 182 ? 18.932 -7.177 -14.495 1.00 84.81 182 LEU A CA 1
ATOM 1515 C C . LEU A 1 182 ? 20.415 -6.870 -14.738 1.00 84.81 182 LEU A C 1
ATOM 1517 O O . LEU A 1 182 ? 20.740 -5.797 -15.234 1.00 84.81 182 LEU A O 1
ATOM 1521 N N . ILE A 1 183 ? 21.309 -7.817 -14.437 1.00 85.44 183 ILE A N 1
ATOM 1522 C CA . ILE A 1 183 ? 22.763 -7.632 -14.583 1.00 85.44 183 ILE A CA 1
ATOM 1523 C C . ILE A 1 183 ? 23.140 -7.409 -16.050 1.00 85.44 183 ILE A C 1
ATOM 1525 O O . ILE A 1 183 ? 23.898 -6.488 -16.364 1.00 85.44 183 ILE A O 1
ATOM 1529 N N . ASP A 1 184 ? 22.603 -8.230 -16.950 1.00 87.06 184 ASP A N 1
ATOM 1530 C CA . ASP A 1 184 ? 22.900 -8.130 -18.380 1.00 87.06 184 ASP A CA 1
ATOM 1531 C C . ASP A 1 184 ? 22.355 -6.832 -18.975 1.00 87.06 184 ASP A C 1
ATOM 1533 O O . ASP A 1 184 ? 23.051 -6.153 -19.736 1.00 87.06 184 ASP A O 1
ATOM 1537 N N . PHE A 1 185 ? 21.145 -6.439 -18.570 1.00 88.44 185 PHE A N 1
ATOM 1538 C CA . PHE A 1 185 ? 20.560 -5.175 -18.989 1.00 88.44 185 PHE A CA 1
ATOM 1539 C C . PHE A 1 185 ? 21.357 -3.974 -18.478 1.00 88.44 185 PHE A C 1
ATOM 1541 O O . PHE A 1 185 ? 21.612 -3.050 -19.244 1.00 88.44 185 PHE A O 1
ATOM 1548 N N . TRP A 1 186 ? 21.808 -3.989 -17.221 1.00 86.19 186 TRP A N 1
ATOM 1549 C CA . TRP A 1 186 ? 22.645 -2.920 -16.675 1.00 86.19 186 TRP A CA 1
ATOM 1550 C C . TRP A 1 186 ? 23.956 -2.765 -17.437 1.00 86.19 186 TRP A C 1
ATOM 1552 O O . TRP A 1 186 ? 24.310 -1.651 -17.820 1.00 86.19 186 TRP A O 1
ATOM 1562 N N . LYS A 1 187 ? 24.660 -3.871 -17.711 1.00 85.94 187 LYS A N 1
ATOM 1563 C CA . LYS A 1 187 ? 25.887 -3.845 -18.523 1.00 85.94 187 LYS A CA 1
ATOM 1564 C C . LYS A 1 187 ? 25.623 -3.265 -19.910 1.00 85.94 187 LYS A C 1
ATOM 1566 O O . LYS A 1 187 ? 26.413 -2.459 -20.399 1.00 85.94 187 LYS A O 1
ATOM 1571 N N . PHE A 1 188 ? 24.507 -3.650 -20.528 1.00 87.62 188 PHE A N 1
ATOM 1572 C CA . PHE A 1 188 ? 24.089 -3.113 -21.817 1.00 87.62 188 PHE A CA 1
ATOM 1573 C C . PHE A 1 188 ? 23.790 -1.609 -21.739 1.00 87.62 188 PHE A C 1
ATOM 1575 O O . PHE A 1 188 ? 24.264 -0.847 -22.578 1.00 87.62 188 PHE A O 1
ATOM 1582 N N . LEU A 1 189 ? 23.044 -1.164 -20.726 1.00 86.44 189 LEU A N 1
ATOM 1583 C CA . LEU A 1 189 ? 22.671 0.235 -20.539 1.00 86.44 189 LEU A CA 1
ATOM 1584 C C . LEU A 1 189 ? 23.914 1.114 -20.344 1.00 86.44 189 LEU A C 1
ATOM 1586 O O . LEU A 1 189 ? 24.072 2.088 -21.070 1.00 86.44 189 LEU A O 1
ATOM 1590 N N . PHE A 1 190 ? 24.835 0.729 -19.453 1.00 81.88 190 PHE A N 1
ATOM 1591 C CA . PHE A 1 190 ? 26.069 1.484 -19.200 1.00 81.88 190 PHE A CA 1
ATOM 1592 C C . PHE A 1 190 ? 27.005 1.542 -20.403 1.00 81.88 190 PHE A C 1
ATOM 1594 O O . PHE A 1 190 ? 27.625 2.573 -20.627 1.00 81.88 190 PHE A O 1
ATOM 1601 N N . LYS A 1 191 ? 27.084 0.479 -21.214 1.00 83.12 191 LYS A N 1
ATOM 1602 C CA . LYS A 1 191 ? 27.864 0.511 -22.460 1.00 83.12 191 LYS A CA 1
ATOM 1603 C C . LYS A 1 191 ? 27.349 1.575 -23.441 1.00 83.12 191 LYS A C 1
ATOM 1605 O O . LYS A 1 191 ? 28.130 2.104 -24.223 1.00 83.12 191 LYS A O 1
ATOM 1610 N N . ASN A 1 192 ? 26.049 1.867 -23.405 1.00 74.94 192 ASN A N 1
ATOM 1611 C CA . ASN A 1 192 ? 25.398 2.849 -24.273 1.00 74.94 192 ASN A CA 1
ATOM 1612 C C . ASN A 1 192 ? 25.300 4.251 -23.644 1.00 74.94 192 ASN A C 1
ATOM 1614 O O . ASN A 1 192 ? 24.727 5.152 -24.252 1.00 74.94 192 ASN A O 1
ATOM 1618 N N . ILE A 1 193 ? 25.851 4.451 -22.443 1.00 77.38 193 ILE A N 1
ATOM 1619 C CA . ILE A 1 193 ? 26.018 5.765 -21.822 1.00 77.38 193 ILE A CA 1
ATOM 1620 C C . ILE A 1 193 ? 27.498 6.129 -21.964 1.00 77.38 193 ILE A C 1
ATOM 1622 O O . ILE A 1 193 ? 28.362 5.399 -21.484 1.00 77.38 193 ILE A O 1
ATOM 1626 N N . ASN A 1 194 ? 27.813 7.252 -22.617 1.00 63.06 194 ASN A N 1
ATOM 1627 C CA . ASN A 1 194 ? 29.189 7.756 -22.647 1.00 63.06 194 ASN A CA 1
ATOM 1628 C C . ASN A 1 194 ? 29.676 7.931 -21.201 1.00 63.06 194 ASN A C 1
ATOM 1630 O O . ASN A 1 194 ? 29.003 8.588 -20.412 1.00 63.06 194 ASN A O 1
ATOM 1634 N N . GLY A 1 195 ? 30.809 7.305 -20.863 1.00 53.84 195 GLY A N 1
ATOM 1635 C CA . GLY A 1 195 ? 31.265 6.988 -19.500 1.00 53.84 195 GLY A CA 1
ATOM 1636 C C . GLY A 1 195 ? 31.540 8.146 -18.532 1.00 53.84 195 GLY A C 1
ATOM 1637 O O . GLY A 1 195 ? 32.213 7.940 -17.526 1.00 53.84 195 GLY A O 1
ATOM 1638 N N . GLU A 1 196 ? 31.024 9.346 -18.775 1.00 49.47 196 GLU A N 1
ATOM 1639 C CA . GLU A 1 196 ? 31.079 10.439 -17.816 1.00 49.47 196 GLU A CA 1
ATOM 1640 C C . GLU A 1 196 ? 29.849 10.406 -16.900 1.00 49.47 196 GLU A C 1
ATOM 1642 O O . GLU A 1 196 ? 28.810 11.015 -17.148 1.00 49.47 196 GLU A O 1
ATOM 1647 N N . SER A 1 197 ? 30.034 9.718 -15.770 1.00 50.94 197 SER A N 1
ATOM 1648 C CA . SER A 1 197 ? 29.260 9.839 -14.526 1.00 50.94 197 SER A CA 1
ATOM 1649 C C . SER A 1 197 ? 27.762 9.527 -14.602 1.00 50.94 197 SER A C 1
ATOM 1651 O O . SER A 1 197 ? 26.924 10.421 -14.677 1.00 50.94 197 SER A O 1
ATOM 1653 N N . VAL A 1 198 ? 27.409 8.255 -14.396 1.00 48.44 198 VAL A N 1
ATOM 1654 C CA . VAL A 1 198 ? 26.066 7.886 -13.931 1.00 48.44 198 VAL A CA 1
ATOM 1655 C C . VAL A 1 198 ? 26.199 6.913 -12.762 1.00 48.44 198 VAL A C 1
ATOM 1657 O O . VAL A 1 198 ? 26.330 5.708 -12.939 1.00 48.44 198 VAL A O 1
ATOM 1660 N N . LEU A 1 199 ? 26.185 7.453 -11.543 1.00 39.75 199 LEU A N 1
ATOM 1661 C CA . LEU A 1 199 ? 25.806 6.696 -10.351 1.00 39.75 199 LEU A CA 1
ATOM 1662 C C . LEU A 1 199 ? 24.280 6.768 -10.266 1.00 39.75 199 LEU A C 1
ATOM 1664 O O . LEU A 1 199 ? 23.729 7.772 -9.819 1.00 39.75 199 LEU A O 1
ATOM 1668 N N . LEU A 1 200 ? 23.603 5.729 -10.749 1.00 38.62 200 LEU A N 1
ATOM 1669 C CA . LEU A 1 200 ? 22.208 5.478 -10.398 1.00 38.62 200 LEU A CA 1
ATOM 1670 C C . LEU A 1 200 ? 22.232 4.497 -9.227 1.00 38.62 200 LEU A C 1
ATOM 1672 O O . LEU A 1 200 ? 22.625 3.345 -9.400 1.00 38.62 200 LEU A O 1
ATOM 1676 N N . VAL A 1 201 ? 21.919 5.025 -8.041 1.00 31.53 201 VAL A N 1
ATOM 1677 C CA . VAL A 1 201 ? 21.693 4.263 -6.803 1.00 31.53 201 VAL A CA 1
ATOM 1678 C C . VAL A 1 201 ? 20.434 3.419 -6.953 1.00 31.53 201 VAL A C 1
ATOM 1680 O O . VAL A 1 201 ? 19.435 3.974 -7.466 1.00 31.53 201 VAL A O 1
#